Protein AF-A0A9E0F750-F1 (afdb_monomer_lite)

Sequence (322 aa):
QSPQSVTRFPTTQQQINSIDSFAKLNSISISNPNLLAMELKTSWVKLEGTMNKNDYITIDAIIPKYDKKSASEWILTGDTFATLALVGMHIVGSANGHPEMIWSTFEHRSNTPNSSYQYIDTTGKTVTVAPDSTGQWLFNQNAQNTNIAEANQSYASFSGNEITAATDSIQPSNTIRVLPWGSAYDVQPNQQDSSPAAANSEVIAINNSVLNKLVGNDVRKNYIFIGSTWTMNGAVPNGNVYNPTVSGSTAPGAAIGTSSLANSTMETDFQLTPTANINGQPATNTCFTCHGNTLDPKTPFGLSHIFSDLLNGVQQNKQPKK

Foldseek 3Di:
DPPDPQQFDDQDPVVLVVVQVVCVVVVHHDPCSQWPDKDKDFFKDFQDDPHDPLLFDKDKDKDWDWDPPDFFKTHTPGIDITIIGTAKMWIWTGGHNARFIKIWIKGQQQAAWEAKDWAQDPVRDIDIDHTQQDDHHPQAPGSVPNPQVQALDQQWDDDDPMIGGPPPGDDGTHFYHHLQQLAFPAFQQAPPGRGSRHLSHVQVVVQVVVLVPDDDSPSCVRMGTSWMKAWAVLWQAQLAGQGPVFPPNPDTNHIHRSRLDADCRPRRNCQFPDQPRDPPGGRRHDPSNVRNPPFVVRHSCSVDPVVNCVVVVDPPPDDPPD

Structure (mmCIF, N/CA/C/O backbone):
data_AF-A0A9E0F750-F1
#
_entry.id   AF-A0A9E0F750-F1
#
loop_
_atom_site.group_PDB
_atom_site.id
_atom_site.type_symbol
_atom_site.label_atom_id
_atom_site.label_alt_id
_atom_site.label_comp_id
_atom_site.label_asym_id
_atom_site.label_entity_id
_atom_site.label_seq_id
_atom_site.pdbx_PDB_ins_code
_atom_site.Cartn_x
_atom_site.Cartn_y
_atom_site.Cartn_z
_atom_site.occupancy
_atom_site.B_iso_or_equiv
_atom_site.auth_seq_id
_atom_site.auth_comp_id
_atom_site.auth_asym_id
_atom_site.auth_atom_id
_atom_site.pdbx_PDB_model_num
ATOM 1 N N . GLN A 1 1 ? 40.039 0.833 8.284 1.00 36.19 1 GLN A N 1
ATOM 2 C CA . GLN A 1 1 ? 39.582 1.977 7.470 1.00 36.19 1 GLN A CA 1
ATOM 3 C C . GLN A 1 1 ? 38.147 2.242 7.880 1.00 36.19 1 GLN A C 1
ATOM 5 O O . GLN A 1 1 ? 37.379 1.288 7.868 1.00 36.19 1 GLN A O 1
ATOM 10 N N . SER A 1 2 ? 37.807 3.459 8.318 1.00 32.41 2 SER A N 1
ATOM 11 C CA . SER A 1 2 ? 36.397 3.819 8.514 1.00 32.41 2 SER A CA 1
ATOM 12 C C . SER A 1 2 ? 35.647 3.560 7.209 1.00 32.41 2 SER A C 1
ATOM 14 O O . SER A 1 2 ? 36.217 3.849 6.149 1.00 32.41 2 SER A O 1
ATOM 16 N N . PRO A 1 3 ? 34.425 3.003 7.247 1.00 41.31 3 PRO A N 1
ATOM 17 C CA . PRO A 1 3 ? 33.613 2.937 6.046 1.00 41.31 3 PRO A CA 1
ATOM 18 C C . PRO A 1 3 ? 33.524 4.356 5.480 1.00 41.31 3 PRO A C 1
ATOM 20 O O . PRO A 1 3 ? 33.276 5.312 6.219 1.00 41.31 3 PRO A O 1
ATOM 23 N N . GLN A 1 4 ? 33.823 4.502 4.185 1.00 42.50 4 GLN A N 1
ATOM 24 C CA . GLN A 1 4 ? 33.520 5.728 3.449 1.00 42.50 4 GLN A CA 1
ATOM 25 C C . GLN A 1 4 ? 32.097 6.157 3.800 1.00 42.50 4 GLN A C 1
ATOM 27 O O . GLN A 1 4 ? 31.257 5.279 3.990 1.00 42.50 4 GLN A O 1
ATOM 32 N N . SER A 1 5 ? 31.837 7.465 3.889 1.00 49.34 5 SER A N 1
ATOM 33 C CA . SER A 1 5 ? 30.491 8.008 4.105 1.00 49.34 5 SER A CA 1
ATOM 34 C C . SER A 1 5 ? 29.507 7.262 3.204 1.00 49.34 5 SER A C 1
ATOM 36 O O . SER A 1 5 ? 29.529 7.438 1.983 1.00 49.34 5 SER A O 1
ATOM 38 N N . VAL A 1 6 ? 28.737 6.342 3.786 1.00 55.94 6 VAL A N 1
ATOM 39 C CA . VAL A 1 6 ? 27.868 5.454 3.021 1.00 55.94 6 VAL A CA 1
ATOM 40 C C . VAL A 1 6 ? 26.761 6.347 2.496 1.00 55.94 6 VAL A C 1
ATOM 42 O O . VAL A 1 6 ? 26.011 6.909 3.280 1.00 55.94 6 VAL A O 1
ATOM 45 N N . THR A 1 7 ? 26.707 6.554 1.183 1.00 63.75 7 THR A N 1
ATOM 46 C CA . THR A 1 7 ? 25.669 7.369 0.530 1.00 63.75 7 THR A CA 1
ATOM 47 C C . THR A 1 7 ? 24.651 6.515 -0.225 1.00 63.75 7 THR A C 1
ATOM 49 O O . THR A 1 7 ? 23.697 7.063 -0.762 1.00 63.75 7 THR A O 1
ATOM 52 N N . ARG A 1 8 ? 24.839 5.187 -0.277 1.00 71.50 8 ARG A N 1
ATOM 53 C CA . ARG A 1 8 ? 23.965 4.216 -0.959 1.00 71.50 8 ARG A CA 1
ATOM 54 C C . ARG A 1 8 ? 24.181 2.791 -0.448 1.00 71.50 8 ARG A C 1
ATOM 56 O O . ARG A 1 8 ? 25.255 2.491 0.078 1.00 71.50 8 ARG A O 1
ATOM 63 N N . PHE A 1 9 ? 23.203 1.912 -0.670 1.00 77.69 9 PHE A N 1
ATOM 64 C CA . PHE A 1 9 ? 23.376 0.473 -0.454 1.00 77.69 9 PHE A CA 1
ATOM 65 C C . PHE A 1 9 ? 24.401 -0.113 -1.442 1.00 77.69 9 PHE A C 1
ATOM 67 O O . PHE A 1 9 ? 24.591 0.429 -2.538 1.00 77.69 9 PHE A O 1
ATOM 74 N N . PRO A 1 10 ? 25.121 -1.186 -1.070 1.00 79.56 10 PRO A N 1
ATOM 75 C CA . PRO A 1 10 ? 26.076 -1.823 -1.964 1.00 79.56 10 PRO A CA 1
ATOM 76 C C . PRO A 1 10 ? 25.356 -2.489 -3.137 1.00 79.56 10 PRO A C 1
ATOM 78 O O . PRO A 1 10 ? 24.381 -3.214 -2.971 1.00 79.56 10 PRO A O 1
ATOM 81 N N . THR A 1 11 ? 25.892 -2.281 -4.331 1.00 83.31 11 THR A N 1
ATOM 82 C CA . THR A 1 11 ? 25.334 -2.804 -5.584 1.00 83.31 11 THR A CA 1
ATOM 83 C C . THR A 1 11 ? 26.236 -3.849 -6.234 1.00 83.31 11 THR A C 1
ATOM 85 O O . THR A 1 11 ? 25.905 -4.388 -7.285 1.00 83.31 11 THR A O 1
ATOM 88 N N . THR A 1 12 ? 27.389 -4.144 -5.626 1.00 84.38 12 THR A N 1
ATOM 89 C CA . THR A 1 12 ? 28.389 -5.083 -6.151 1.00 84.38 12 THR A CA 1
ATOM 90 C C . THR A 1 12 ? 28.807 -6.103 -5.097 1.00 84.38 12 THR A C 1
ATOM 92 O O . THR A 1 12 ? 28.875 -5.795 -3.904 1.00 84.38 12 THR A O 1
ATOM 95 N N . GLN A 1 13 ? 29.199 -7.302 -5.542 1.00 84.69 13 GLN A N 1
ATOM 96 C CA . GLN A 1 13 ? 29.698 -8.350 -4.646 1.00 84.69 13 GLN A CA 1
ATOM 97 C C . GLN A 1 13 ? 30.924 -7.895 -3.839 1.00 84.69 13 GLN A C 1
ATOM 99 O O . GLN A 1 13 ? 31.072 -8.264 -2.680 1.00 84.69 13 GLN A O 1
ATOM 104 N N . GLN A 1 14 ? 31.794 -7.059 -4.417 1.00 86.31 14 GLN A N 1
ATOM 105 C CA . GLN A 1 14 ? 32.959 -6.520 -3.713 1.00 86.31 14 GLN A CA 1
ATOM 106 C C . GLN A 1 14 ? 32.553 -5.645 -2.518 1.00 86.31 14 GLN A C 1
ATOM 108 O O . GLN A 1 14 ? 33.137 -5.762 -1.441 1.00 86.31 14 GLN A O 1
ATOM 113 N N . GLN A 1 15 ? 31.544 -4.790 -2.689 1.00 83.69 15 GLN A N 1
ATOM 114 C CA . GLN A 1 15 ? 31.033 -3.961 -1.598 1.00 83.69 15 GLN A CA 1
ATOM 115 C C . GLN A 1 15 ? 30.343 -4.819 -0.530 1.00 83.69 15 GLN A C 1
ATOM 117 O O . GLN A 1 15 ? 30.585 -4.612 0.657 1.00 83.69 15 GLN A O 1
ATOM 122 N N . ILE A 1 16 ? 29.573 -5.834 -0.930 1.00 82.75 16 ILE A N 1
ATOM 123 C CA . ILE A 1 16 ? 28.964 -6.799 -0.002 1.00 82.75 16 ILE A CA 1
ATOM 124 C C . ILE A 1 16 ? 30.041 -7.542 0.807 1.00 82.75 16 ILE A C 1
ATOM 126 O O . ILE A 1 16 ? 29.961 -7.606 2.032 1.00 82.75 16 ILE A O 1
ATOM 130 N N . ASN A 1 17 ? 31.102 -8.027 0.153 1.00 85.69 17 ASN A N 1
ATOM 131 C CA . ASN A 1 17 ? 32.224 -8.702 0.815 1.00 85.69 17 ASN A CA 1
ATOM 132 C C . ASN A 1 17 ? 32.924 -7.796 1.839 1.00 85.69 17 ASN A C 1
ATOM 134 O O . ASN A 1 17 ? 33.415 -8.284 2.855 1.00 85.69 17 ASN A O 1
ATOM 138 N N . SER A 1 18 ? 32.973 -6.482 1.589 1.00 84.50 18 SER A N 1
ATOM 139 C CA . SER A 1 18 ? 33.537 -5.515 2.538 1.00 84.50 18 SER A CA 1
ATOM 140 C C . SER A 1 18 ? 32.704 -5.416 3.821 1.00 84.50 18 SER A C 1
ATOM 142 O O . SER A 1 18 ? 33.268 -5.381 4.916 1.00 84.50 18 SER A O 1
ATOM 144 N N . ILE A 1 19 ? 31.373 -5.469 3.697 1.00 81.88 19 ILE A N 1
ATOM 145 C CA . ILE A 1 19 ? 30.439 -5.457 4.829 1.00 81.88 19 ILE A CA 1
ATOM 146 C C . ILE A 1 19 ? 30.530 -6.775 5.596 1.00 81.88 19 ILE A C 1
ATOM 148 O O . ILE A 1 19 ? 30.656 -6.758 6.816 1.00 81.88 1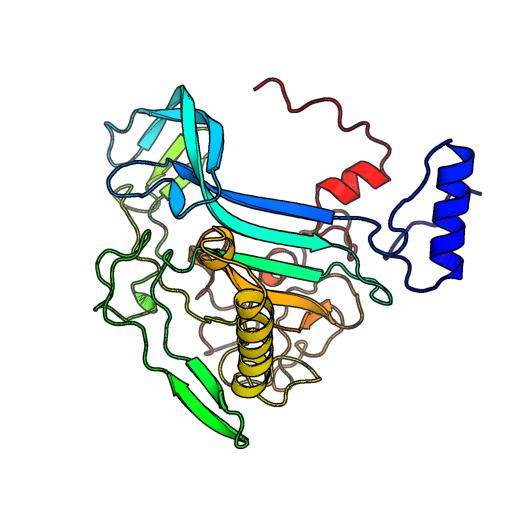9 ILE A O 1
ATOM 152 N N . ASP A 1 20 ? 30.537 -7.911 4.897 1.00 83.88 20 ASP A N 1
ATOM 153 C CA . ASP A 1 20 ? 30.696 -9.230 5.519 1.00 83.88 20 ASP A CA 1
ATOM 154 C C . ASP A 1 20 ? 32.039 -9.353 6.260 1.00 83.88 20 ASP A C 1
ATOM 156 O O . ASP A 1 20 ? 32.095 -9.834 7.391 1.00 83.88 20 ASP A O 1
ATOM 160 N N . SER A 1 21 ? 33.121 -8.830 5.675 1.00 85.50 21 SER A N 1
ATOM 161 C CA . SER A 1 21 ? 34.434 -8.779 6.333 1.00 85.50 21 SER A CA 1
ATOM 162 C C . SER A 1 21 ? 34.394 -7.930 7.606 1.00 85.50 21 SER A C 1
ATOM 164 O O . SER A 1 21 ? 34.924 -8.343 8.637 1.00 85.50 21 SER A O 1
ATOM 166 N N . PHE A 1 22 ? 33.737 -6.767 7.565 1.00 83.94 22 PHE A N 1
ATOM 167 C CA . PHE A 1 22 ? 33.547 -5.924 8.745 1.00 83.94 22 PHE A CA 1
ATOM 168 C C . PHE A 1 22 ? 32.685 -6.610 9.818 1.00 83.94 22 PHE A C 1
ATOM 170 O O . PHE A 1 22 ? 33.039 -6.578 10.995 1.00 83.94 22 PHE A O 1
ATOM 177 N N . ALA A 1 23 ? 31.593 -7.274 9.437 1.00 84.31 23 ALA A N 1
ATOM 178 C CA . ALA A 1 23 ? 30.742 -8.017 10.364 1.00 84.31 23 ALA A CA 1
ATOM 179 C C . ALA A 1 23 ? 31.513 -9.157 11.048 1.00 84.31 23 ALA A C 1
ATOM 181 O O . ALA A 1 23 ? 31.471 -9.276 12.273 1.00 84.31 23 ALA A O 1
ATOM 182 N N . LYS A 1 24 ? 32.310 -9.919 10.288 1.00 86.81 24 LYS A N 1
ATOM 183 C CA . LYS A 1 24 ? 33.177 -10.984 10.817 1.00 86.81 24 LYS A CA 1
ATOM 184 C C . LYS A 1 24 ? 34.206 -10.467 11.818 1.00 86.81 24 LYS A C 1
ATOM 186 O O . LYS A 1 24 ? 34.410 -11.108 12.846 1.00 86.81 24 LYS A O 1
ATOM 191 N N . LEU A 1 25 ? 34.804 -9.296 11.571 1.00 89.56 25 LEU A N 1
ATOM 192 C CA . LEU A 1 25 ? 35.691 -8.638 12.544 1.00 89.56 25 LEU A CA 1
ATOM 193 C C . LEU A 1 25 ? 34.978 -8.318 13.868 1.00 89.56 25 LEU A C 1
ATOM 195 O O . LEU A 1 25 ? 35.623 -8.266 14.910 1.00 89.56 25 LEU A O 1
ATOM 199 N N . ASN A 1 26 ? 33.655 -8.154 13.837 1.00 87.19 26 ASN A N 1
ATOM 200 C CA . ASN A 1 26 ? 32.809 -7.910 15.004 1.00 87.19 26 ASN A CA 1
ATOM 201 C C . ASN A 1 26 ? 32.081 -9.175 15.493 1.00 87.19 26 ASN A C 1
ATOM 203 O O . ASN A 1 26 ? 31.125 -9.077 16.256 1.00 87.19 26 ASN A O 1
ATOM 207 N N . SER A 1 27 ? 32.525 -10.370 15.082 1.00 90.62 27 SER A N 1
ATOM 208 C CA . SER A 1 27 ? 31.907 -11.658 15.447 1.00 90.62 27 SER A CA 1
ATOM 209 C C . SER A 1 27 ? 30.428 -11.792 15.046 1.00 90.62 27 SER A C 1
ATOM 211 O O . SER A 1 27 ? 29.681 -12.555 15.654 1.00 90.62 27 SER A O 1
ATOM 213 N N . ILE A 1 28 ? 30.002 -11.072 14.005 1.00 85.06 28 ILE A N 1
ATOM 214 C CA . ILE A 1 28 ? 28.659 -11.152 13.423 1.00 85.06 28 ILE A CA 1
ATOM 215 C C . ILE A 1 28 ? 28.741 -11.927 12.107 1.00 85.06 28 ILE A C 1
ATOM 217 O O . ILE A 1 28 ? 29.577 -11.640 11.251 1.00 85.06 28 ILE A O 1
ATOM 221 N N . SER A 1 29 ? 27.848 -12.901 11.927 1.00 84.56 29 SER A N 1
ATOM 222 C CA . SER A 1 29 ? 27.676 -13.618 10.661 1.00 84.56 29 SER A CA 1
ATOM 223 C C . SER A 1 29 ? 26.426 -13.111 9.947 1.00 84.56 29 SER A C 1
ATOM 225 O O . SER A 1 29 ? 25.335 -13.124 10.518 1.00 84.56 29 SER A O 1
ATOM 227 N N . ILE A 1 30 ? 26.579 -12.658 8.701 1.00 80.06 30 ILE A N 1
ATOM 228 C CA . ILE A 1 30 ? 25.461 -12.193 7.879 1.00 80.06 30 ILE A CA 1
ATOM 229 C C . ILE A 1 30 ? 24.876 -13.391 7.128 1.00 80.06 30 ILE A C 1
ATOM 231 O O . ILE A 1 30 ? 25.524 -13.966 6.258 1.00 80.06 30 ILE A O 1
ATOM 235 N N . SER A 1 31 ? 23.637 -13.762 7.452 1.00 81.31 31 SER A N 1
ATOM 236 C CA . SER A 1 31 ? 22.954 -14.908 6.835 1.00 81.31 31 SER A CA 1
ATOM 237 C C . SER A 1 31 ? 22.441 -14.623 5.421 1.00 81.31 31 SER A C 1
ATOM 239 O O . SER A 1 31 ? 22.374 -15.534 4.603 1.00 81.31 31 SER A O 1
ATOM 241 N N . ASN A 1 32 ? 22.099 -13.366 5.122 1.00 78.50 32 ASN A N 1
ATOM 242 C CA . ASN A 1 32 ? 21.559 -12.939 3.831 1.00 78.50 32 ASN A CA 1
ATOM 243 C C . ASN A 1 32 ? 22.247 -11.648 3.369 1.00 78.50 32 ASN A C 1
ATOM 245 O O . ASN A 1 32 ? 21.685 -10.564 3.499 1.00 78.50 32 ASN A O 1
ATOM 249 N N . PRO A 1 33 ? 23.469 -11.732 2.823 1.00 74.19 33 PRO A N 1
ATOM 250 C CA . PRO A 1 33 ? 24.282 -10.553 2.518 1.00 74.19 33 PRO A CA 1
ATOM 251 C C . PRO A 1 33 ? 23.730 -9.674 1.380 1.00 74.19 33 PRO A C 1
ATOM 253 O O . PRO A 1 33 ? 24.201 -8.559 1.191 1.00 74.19 33 PRO A O 1
ATOM 256 N N . ASN A 1 34 ? 22.708 -10.146 0.660 1.00 72.69 34 ASN A N 1
ATOM 257 C CA . ASN A 1 34 ? 21.984 -9.376 -0.358 1.00 72.69 34 ASN A CA 1
ATOM 258 C C . ASN A 1 34 ? 20.768 -8.612 0.206 1.00 72.69 34 ASN A C 1
ATOM 260 O O . ASN A 1 34 ? 20.196 -7.779 -0.491 1.00 72.69 34 ASN A O 1
ATOM 264 N N . LEU A 1 35 ? 20.359 -8.911 1.443 1.00 70.94 35 LEU A N 1
ATOM 265 C CA . LEU A 1 35 ? 19.226 -8.309 2.146 1.00 70.94 35 LEU A CA 1
ATOM 266 C C . LEU A 1 35 ? 19.775 -7.648 3.412 1.00 70.94 35 LEU A C 1
ATOM 268 O O . LEU A 1 35 ? 19.709 -8.196 4.509 1.00 70.94 35 LEU A O 1
ATOM 272 N N . LEU A 1 36 ? 20.434 -6.508 3.219 1.00 71.94 36 LEU A N 1
ATOM 273 C CA . LEU A 1 36 ? 21.278 -5.888 4.241 1.00 71.94 36 LEU A CA 1
ATOM 274 C C . LEU A 1 36 ? 20.474 -5.159 5.305 1.00 71.94 36 LEU A C 1
ATOM 276 O O . LEU A 1 36 ? 20.832 -5.189 6.479 1.00 71.94 36 LEU A O 1
ATOM 280 N N . ALA A 1 37 ? 19.397 -4.502 4.884 1.00 75.75 37 ALA A N 1
ATOM 281 C CA . ALA A 1 37 ? 18.496 -3.794 5.769 1.00 75.75 37 ALA A CA 1
ATOM 282 C C . ALA A 1 37 ? 17.053 -4.006 5.328 1.00 75.75 37 ALA A C 1
ATOM 284 O O . ALA A 1 37 ? 16.743 -4.003 4.132 1.00 75.75 37 ALA A O 1
ATOM 285 N N . MET A 1 38 ? 16.188 -4.157 6.324 1.00 82.00 38 MET A N 1
ATOM 286 C CA . MET A 1 38 ? 14.746 -4.157 6.166 1.00 82.00 38 MET A CA 1
ATOM 287 C C . MET A 1 38 ? 14.117 -3.283 7.241 1.00 82.00 38 MET A C 1
ATOM 289 O O . MET A 1 38 ? 14.517 -3.328 8.403 1.00 82.00 38 MET A O 1
ATOM 293 N N . GLU A 1 39 ? 13.084 -2.558 6.851 1.00 85.31 39 GLU A N 1
ATOM 294 C CA . GLU A 1 39 ? 12.163 -1.863 7.729 1.00 85.31 39 GLU A CA 1
ATOM 295 C C . GLU A 1 39 ? 10.745 -2.363 7.456 1.00 85.31 39 GLU A C 1
ATOM 297 O O . GLU A 1 39 ? 10.348 -2.603 6.313 1.00 85.31 39 GLU A O 1
ATOM 302 N N . LEU A 1 40 ? 9.988 -2.548 8.534 1.00 90.50 40 LEU A N 1
ATOM 303 C CA . LEU A 1 40 ? 8.599 -2.972 8.489 1.00 90.50 40 LEU A CA 1
ATOM 304 C C . LEU A 1 40 ? 7.747 -1.886 9.133 1.00 90.50 40 LEU A C 1
ATOM 306 O O . LEU A 1 40 ? 7.917 -1.585 10.314 1.00 90.50 40 LEU A O 1
ATOM 310 N N . LYS A 1 41 ? 6.782 -1.356 8.385 1.00 91.06 41 LYS A N 1
ATOM 311 C CA . LYS A 1 41 ? 5.734 -0.487 8.927 1.00 91.06 41 LYS A CA 1
ATOM 312 C C . LYS A 1 41 ? 4.414 -1.227 8.823 1.00 91.06 41 LYS A C 1
ATOM 314 O O . LYS A 1 41 ? 4.095 -1.783 7.780 1.00 91.06 41 LYS A O 1
ATOM 319 N N . THR A 1 42 ? 3.655 -1.288 9.907 1.00 94.75 42 THR A N 1
ATOM 320 C CA . THR A 1 42 ? 2.417 -2.075 9.957 1.00 94.75 42 THR A CA 1
ATOM 321 C C . THR A 1 42 ? 1.284 -1.237 10.518 1.00 94.75 42 THR A C 1
ATOM 323 O O . THR A 1 42 ? 1.475 -0.464 11.453 1.00 94.75 42 THR A O 1
ATOM 326 N N . SER A 1 43 ? 0.103 -1.386 9.928 1.00 96.25 43 SER A N 1
ATOM 327 C CA . SER A 1 43 ? -1.134 -0.750 10.369 1.00 96.25 43 SER A CA 1
ATOM 328 C C . SER A 1 43 ? -2.082 -1.820 10.880 1.00 96.25 43 SER A C 1
ATOM 330 O O . SER A 1 43 ? -2.271 -2.856 10.229 1.00 96.25 43 SER A O 1
ATOM 332 N N . TRP A 1 44 ? -2.692 -1.544 12.025 1.00 97.44 44 TRP A N 1
ATOM 333 C CA . TRP A 1 44 ? -3.504 -2.492 12.767 1.00 97.44 44 TRP A CA 1
ATOM 334 C C . TRP A 1 44 ? -4.822 -1.854 13.178 1.00 97.44 44 TRP A C 1
ATOM 336 O O . TRP A 1 44 ? -4.867 -0.667 13.493 1.00 97.44 44 TRP A O 1
ATOM 346 N N . VAL A 1 45 ? -5.870 -2.666 13.250 1.00 96.25 45 VAL A N 1
ATOM 347 C CA . VAL A 1 45 ? -7.120 -2.298 13.922 1.00 96.25 45 VAL A CA 1
ATOM 348 C C . VAL A 1 45 ? -7.327 -3.196 15.126 1.00 96.25 45 VAL A C 1
ATOM 350 O O . VAL A 1 45 ? -6.820 -4.319 15.170 1.00 96.25 45 VAL A O 1
ATOM 353 N N . LYS A 1 46 ? -8.091 -2.726 16.110 1.00 96.88 46 LYS A N 1
ATOM 354 C CA . LYS A 1 46 ? -8.563 -3.603 17.178 1.00 96.88 46 LYS A CA 1
ATOM 355 C C . LYS A 1 46 ? -9.470 -4.673 16.571 1.00 96.88 46 LYS A C 1
ATOM 357 O O . LYS A 1 46 ? -10.384 -4.351 15.821 1.00 96.88 46 LYS A O 1
ATOM 362 N N . LEU A 1 47 ? -9.202 -5.938 16.882 1.00 96.69 47 LEU A N 1
ATOM 363 C CA . LEU A 1 47 ? -10.045 -7.046 16.453 1.00 96.69 47 LEU A CA 1
ATOM 364 C C . LEU A 1 47 ? -11.326 -7.040 17.299 1.00 96.69 47 LEU A C 1
ATOM 366 O O . LEU A 1 47 ? -11.313 -7.456 18.458 1.00 96.69 47 LEU A O 1
ATOM 370 N N . GLU A 1 48 ? -12.423 -6.539 16.738 1.00 93.06 48 GLU A N 1
ATOM 371 C CA . GLU A 1 48 ? -13.712 -6.430 17.426 1.00 93.06 48 GLU A CA 1
ATOM 372 C C . GLU A 1 48 ? -14.908 -6.476 16.461 1.00 93.06 48 GLU A C 1
ATOM 374 O O . GLU A 1 48 ? -14.754 -6.558 15.242 1.00 93.06 48 GLU A O 1
ATOM 379 N N . GLY A 1 49 ? -16.123 -6.462 17.017 1.00 87.12 49 GLY A N 1
ATOM 380 C CA . GLY A 1 49 ? -17.359 -6.481 16.236 1.00 87.12 49 GLY A CA 1
ATOM 381 C C . GLY A 1 49 ? -17.535 -7.780 15.448 1.00 87.12 49 GLY A C 1
ATOM 382 O O . GLY A 1 49 ? -17.505 -8.869 16.016 1.00 87.12 49 GLY A O 1
ATOM 383 N N . THR A 1 50 ? -17.749 -7.657 14.138 1.00 85.31 50 THR A N 1
ATOM 384 C CA . THR A 1 50 ? -18.002 -8.780 13.220 1.00 85.31 50 THR A CA 1
ATOM 385 C C . THR A 1 50 ? -16.731 -9.354 12.589 1.00 85.31 50 THR A C 1
ATOM 387 O O . THR A 1 50 ? -16.823 -10.219 11.719 1.00 85.31 50 THR A O 1
ATOM 390 N N . MET A 1 51 ? -15.544 -8.884 12.988 1.00 94.25 51 MET A N 1
ATOM 391 C CA . MET A 1 51 ? -14.281 -9.392 12.455 1.00 94.25 51 MET A CA 1
ATOM 392 C C . MET A 1 51 ? -14.035 -10.836 12.906 1.00 94.25 51 MET A C 1
ATOM 394 O O . MET A 1 51 ? -14.026 -11.143 14.098 1.00 94.25 51 MET A O 1
ATOM 398 N N . ASN A 1 52 ? -13.773 -11.728 11.953 1.00 94.69 52 ASN A N 1
ATOM 399 C CA . ASN A 1 52 ? -13.398 -13.107 12.240 1.00 94.69 52 ASN A CA 1
ATOM 400 C C . ASN A 1 52 ? -11.878 -13.219 12.401 1.00 94.69 52 ASN A C 1
ATOM 402 O O . ASN A 1 52 ? -11.130 -12.994 11.454 1.00 94.69 52 ASN A O 1
ATOM 406 N N . LYS A 1 53 ? -11.414 -13.625 13.589 1.00 95.25 53 LYS A N 1
ATOM 407 C CA . LYS A 1 53 ? -9.984 -13.776 13.909 1.00 95.25 53 LYS A CA 1
ATOM 408 C C . LYS A 1 53 ? -9.210 -14.610 12.881 1.00 95.25 53 LYS A C 1
ATOM 410 O O . LYS A 1 53 ? -8.056 -14.302 12.612 1.00 95.25 53 LYS A O 1
ATOM 415 N N . ASN A 1 54 ? -9.829 -15.649 12.321 1.00 96.00 54 ASN A N 1
ATOM 416 C CA . ASN A 1 54 ? -9.160 -16.565 11.393 1.00 96.00 54 ASN A CA 1
ATOM 417 C C . ASN A 1 54 ? -8.862 -15.935 10.026 1.00 96.00 54 ASN A C 1
ATOM 419 O O . ASN A 1 54 ? -8.081 -16.500 9.264 1.00 96.00 54 ASN A O 1
ATOM 423 N N . ASP A 1 55 ? -9.454 -14.776 9.730 1.00 96.81 55 ASP A N 1
ATOM 424 C CA . ASP A 1 55 ? -9.210 -14.059 8.482 1.00 96.81 55 ASP A CA 1
ATOM 425 C C . ASP A 1 55 ? -7.981 -13.139 8.568 1.00 96.81 55 ASP A C 1
ATOM 427 O O . ASP A 1 55 ? -7.462 -12.719 7.534 1.00 96.81 55 ASP A O 1
ATOM 431 N N . TYR A 1 56 ? -7.460 -12.883 9.774 1.00 98.12 56 TYR A N 1
ATOM 432 C CA . TYR A 1 56 ? -6.401 -11.905 10.009 1.00 98.12 56 TYR A CA 1
ATOM 433 C C . TYR A 1 56 ? -5.160 -12.513 10.659 1.00 98.12 56 TYR A C 1
ATOM 435 O O . TYR A 1 56 ? -5.227 -13.386 11.523 1.00 98.12 56 TYR A O 1
ATOM 443 N N . ILE A 1 57 ? -3.998 -11.965 10.309 1.00 98.25 57 ILE A N 1
ATOM 444 C CA . ILE A 1 57 ? -2.808 -12.083 11.151 1.00 98.25 57 ILE A CA 1
ATOM 445 C C . ILE A 1 57 ? -3.048 -11.217 12.388 1.00 98.25 57 ILE A C 1
ATOM 447 O O . ILE A 1 57 ? -3.342 -10.026 12.261 1.00 98.25 57 ILE A O 1
ATOM 451 N N . THR A 1 58 ? -2.921 -11.808 13.577 1.00 98.12 58 THR A N 1
ATOM 452 C CA . THR A 1 58 ? -3.207 -11.113 14.836 1.00 98.12 58 THR A CA 1
ATOM 453 C C . THR A 1 58 ? -2.021 -11.053 15.775 1.00 98.12 58 THR A C 1
ATOM 455 O O . THR A 1 58 ? -1.252 -12.010 15.866 1.00 98.12 58 THR A O 1
ATOM 458 N N . ILE A 1 59 ? -1.952 -9.973 16.544 1.00 97.88 59 ILE A N 1
ATOM 459 C CA . ILE A 1 59 ? -1.044 -9.821 17.681 1.00 97.88 59 ILE A CA 1
ATOM 460 C C . ILE A 1 59 ? -1.829 -9.369 18.903 1.00 97.88 59 ILE A C 1
ATOM 462 O O . ILE A 1 59 ? -2.877 -8.744 18.772 1.00 97.88 59 ILE A O 1
ATOM 466 N N . ASP A 1 60 ? -1.294 -9.632 20.084 1.00 97.81 60 ASP A N 1
ATOM 467 C CA . ASP A 1 60 ? -1.764 -8.999 21.305 1.00 97.81 60 ASP A CA 1
ATOM 468 C C . ASP A 1 60 ? -0.849 -7.822 21.647 1.00 97.81 60 ASP A C 1
ATOM 470 O O . ASP A 1 60 ? 0.377 -7.952 21.636 1.00 97.81 60 ASP A O 1
ATOM 474 N N . ALA A 1 61 ? -1.438 -6.663 21.932 1.00 96.56 61 ALA A N 1
ATOM 475 C CA . ALA A 1 61 ? -0.699 -5.438 22.196 1.00 96.56 61 ALA A CA 1
ATOM 476 C C . ALA A 1 61 ? -1.370 -4.600 23.285 1.00 96.56 61 ALA A C 1
ATOM 478 O O . ALA A 1 61 ? -2.565 -4.715 23.560 1.00 96.56 61 ALA A O 1
ATOM 479 N N . ILE A 1 62 ? -0.582 -3.716 23.893 1.00 96.81 62 ILE A N 1
ATOM 480 C CA . ILE A 1 62 ? -1.115 -2.649 24.733 1.00 96.81 62 ILE A CA 1
ATOM 481 C C . ILE A 1 62 ? -1.241 -1.401 23.861 1.00 96.81 62 ILE A C 1
ATOM 483 O O . ILE A 1 62 ? -0.245 -0.963 23.287 1.00 96.81 62 ILE A O 1
ATOM 487 N N . ILE A 1 63 ? -2.448 -0.853 23.773 1.00 94.56 63 ILE A N 1
ATOM 488 C CA . ILE A 1 63 ? -2.786 0.315 22.959 1.00 94.56 63 ILE A CA 1
ATOM 489 C C . ILE A 1 63 ? -3.276 1.479 23.832 1.00 94.56 63 ILE A C 1
ATOM 491 O O . ILE A 1 63 ? -3.815 1.233 24.917 1.00 94.56 63 ILE A O 1
ATOM 495 N N . PRO A 1 64 ? -3.160 2.731 23.357 1.00 93.94 64 PRO A N 1
ATOM 496 C CA . PRO A 1 64 ? -3.742 3.881 24.035 1.00 93.94 64 PRO A CA 1
ATOM 497 C C . PRO A 1 64 ? -5.266 3.762 24.162 1.00 93.94 64 PRO A C 1
ATOM 499 O O . PRO A 1 64 ? -5.963 3.317 23.245 1.00 93.94 64 PRO A O 1
ATOM 502 N N . LYS A 1 65 ? -5.800 4.197 25.300 1.00 95.62 65 LYS A N 1
ATOM 503 C CA . LYS A 1 65 ? -7.231 4.272 25.588 1.00 95.62 65 LYS A CA 1
ATOM 504 C C . LYS A 1 65 ? -7.664 5.730 25.676 1.00 95.62 65 LYS A C 1
ATOM 506 O O . LYS A 1 65 ? -7.191 6.474 26.532 1.00 95.62 65 LYS A O 1
ATOM 511 N N . TYR A 1 66 ? -8.646 6.100 24.867 1.00 94.81 66 TYR A N 1
ATOM 512 C CA . TYR A 1 66 ? -9.186 7.456 24.815 1.00 94.81 66 TYR A CA 1
ATOM 513 C C . TYR A 1 66 ? -10.570 7.565 25.476 1.00 94.81 66 TYR A C 1
ATO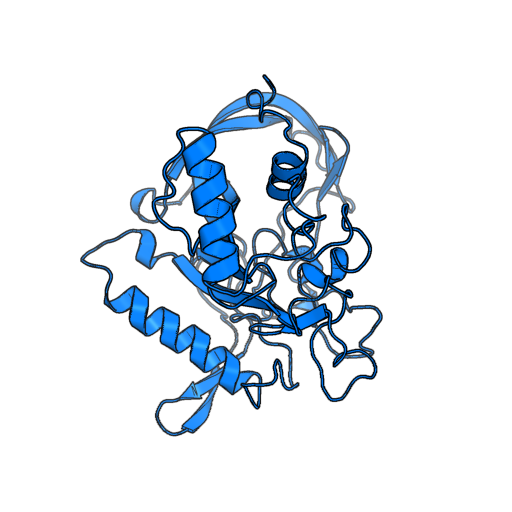M 515 O O . TYR A 1 66 ? -11.399 6.668 25.303 1.00 94.81 66 TYR A O 1
ATOM 523 N N . ASP A 1 67 ? -10.835 8.662 26.196 1.00 95.31 67 ASP A N 1
ATOM 524 C CA . ASP A 1 67 ? -12.200 9.103 26.516 1.00 95.31 67 ASP A CA 1
ATOM 525 C C . ASP A 1 67 ? -12.797 9.757 25.266 1.00 95.31 67 ASP A C 1
ATOM 527 O O . ASP A 1 67 ? -12.254 10.732 24.754 1.00 95.31 67 ASP A O 1
ATOM 531 N N . LYS A 1 68 ? -13.902 9.195 24.773 1.00 95.19 68 LYS A N 1
ATOM 532 C CA . LYS A 1 68 ? -14.570 9.601 23.529 1.00 95.19 68 LYS A CA 1
ATOM 533 C C . LYS A 1 68 ? -15.898 10.327 23.771 1.00 95.19 68 LYS A C 1
ATOM 535 O O . LYS A 1 68 ? -16.752 10.338 22.890 1.00 95.19 68 LYS A O 1
ATOM 540 N N . LYS A 1 69 ? -16.127 10.869 24.976 1.00 95.19 69 LYS A N 1
ATOM 541 C CA . LYS A 1 69 ? -17.370 11.596 25.308 1.00 95.19 69 LYS A CA 1
ATOM 542 C C . LYS A 1 69 ? -17.563 12.868 24.485 1.00 95.19 69 LYS A C 1
ATOM 544 O O . LYS A 1 69 ? -18.703 13.219 24.200 1.00 95.19 69 LYS A O 1
ATOM 549 N N . SER A 1 70 ? -16.479 13.568 24.151 1.00 94.88 70 SER A N 1
ATOM 550 C CA . SER A 1 70 ? -16.543 14.746 23.288 1.00 94.88 70 SER A CA 1
ATOM 551 C C . SER A 1 70 ? -16.484 14.325 21.820 1.00 94.88 70 SER A C 1
ATOM 553 O O . SER A 1 70 ? -15.701 13.458 21.429 1.00 94.88 70 SER A O 1
ATOM 555 N N . ALA A 1 71 ? -17.331 14.951 21.002 1.00 95.00 71 ALA A N 1
ATOM 556 C CA . ALA A 1 71 ? -17.336 14.746 19.559 1.00 95.00 71 ALA A CA 1
ATOM 557 C C . ALA A 1 71 ? -16.137 15.420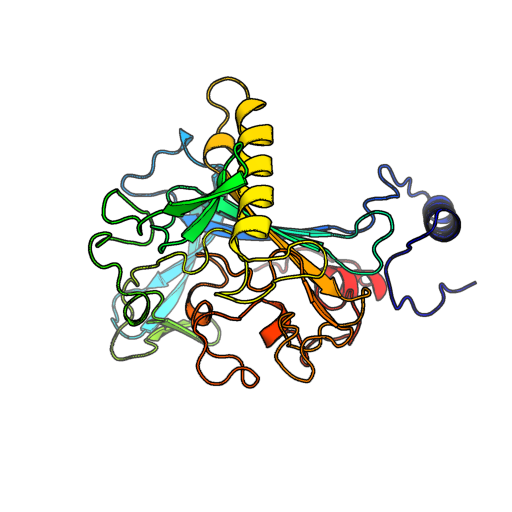 18.875 1.00 95.00 71 ALA A C 1
ATOM 559 O O . ALA A 1 71 ? -15.761 15.007 17.785 1.00 95.00 71 ALA A O 1
ATOM 560 N N . SER A 1 72 ? -15.532 16.435 19.496 1.00 94.62 72 SER A N 1
ATOM 561 C CA . SER A 1 72 ? -14.444 17.223 18.906 1.00 94.62 72 SER A CA 1
ATOM 562 C C . SER A 1 72 ? -13.064 16.887 19.467 1.00 94.62 72 SER A C 1
ATOM 564 O O . SER A 1 72 ? -12.063 17.342 18.922 1.00 94.62 72 SER A O 1
ATOM 566 N N . GLU A 1 73 ? -12.996 16.123 20.558 1.00 94.88 73 GLU A N 1
ATOM 567 C CA . GLU A 1 73 ? -11.754 15.886 21.289 1.00 94.88 73 GLU A CA 1
ATOM 568 C C . GLU A 1 73 ? -11.791 14.542 22.016 1.00 94.88 73 GLU A C 1
ATOM 570 O O . GLU A 1 73 ? -12.689 14.262 22.811 1.00 94.88 73 GLU A O 1
ATOM 575 N N . TRP A 1 74 ? -10.804 13.696 21.751 1.00 96.12 74 TRP A N 1
ATOM 576 C CA . TRP A 1 74 ? -10.600 12.435 22.444 1.00 96.12 74 TRP A CA 1
ATOM 577 C C . TRP A 1 74 ? -9.318 12.514 23.266 1.00 96.12 74 TRP A C 1
ATOM 579 O O . TRP A 1 74 ? -8.215 12.639 22.725 1.00 96.12 74 TRP A O 1
ATOM 589 N N . ILE A 1 75 ? -9.474 12.390 24.583 1.00 95.25 75 ILE A N 1
ATOM 590 C CA . ILE A 1 75 ? -8.399 12.602 25.559 1.00 95.25 75 ILE A CA 1
ATOM 591 C C . ILE A 1 75 ? -7.804 11.257 25.969 1.00 95.25 75 ILE A C 1
ATOM 593 O O . ILE A 1 75 ? -8.537 10.311 26.269 1.00 95.25 75 ILE A O 1
ATOM 597 N N . LEU A 1 76 ? -6.476 11.160 26.006 1.00 95.12 76 LEU A N 1
ATOM 598 C CA . LEU A 1 76 ? -5.783 9.963 26.476 1.00 95.12 76 LEU A CA 1
ATOM 599 C C . LEU A 1 76 ? -6.066 9.725 27.970 1.00 95.12 76 LEU A C 1
ATOM 601 O O . LEU A 1 76 ? -5.808 10.576 28.814 1.00 95.12 76 LEU A O 1
ATOM 605 N N . THR A 1 77 ? -6.560 8.535 28.310 1.00 96.25 77 THR A N 1
ATOM 606 C CA . THR A 1 77 ? -6.905 8.138 29.693 1.00 96.25 77 THR A CA 1
ATOM 607 C C . THR A 1 77 ? -6.029 7.022 30.253 1.00 96.25 77 THR A C 1
ATOM 609 O O . THR A 1 77 ? -6.208 6.611 31.399 1.00 96.25 77 THR A O 1
ATOM 612 N N . GLY A 1 78 ? -5.093 6.516 29.452 1.00 95.56 78 GLY A N 1
ATOM 613 C CA . GLY A 1 78 ? -4.166 5.453 29.819 1.00 95.56 78 GLY A CA 1
ATOM 614 C C . GLY A 1 78 ? -4.059 4.404 28.723 1.00 95.56 78 GLY A C 1
ATOM 615 O O . GLY A 1 78 ? -4.295 4.688 27.553 1.00 95.56 78 GLY A O 1
ATOM 616 N N . ASP A 1 79 ? -3.752 3.180 29.133 1.00 96.56 79 ASP A N 1
ATOM 617 C CA . ASP A 1 79 ? -3.490 2.047 28.253 1.00 96.56 79 ASP A CA 1
ATOM 618 C C . ASP A 1 79 ? -4.569 0.965 28.401 1.00 96.56 79 ASP A C 1
ATOM 620 O O . ASP A 1 79 ? -5.194 0.803 29.453 1.00 96.56 79 ASP A O 1
ATOM 624 N N . THR A 1 80 ? -4.765 0.163 27.359 1.00 96.38 80 THR A N 1
ATOM 625 C CA . THR A 1 80 ? -5.588 -1.046 27.419 1.00 96.38 80 THR A CA 1
ATOM 626 C C . THR A 1 80 ? -4.977 -2.172 26.597 1.00 96.38 80 THR A C 1
ATOM 628 O O . THR A 1 80 ? -4.282 -1.934 25.615 1.00 96.38 80 THR A O 1
ATOM 631 N N . PHE A 1 81 ? -5.214 -3.413 27.008 1.00 97.69 81 PHE A N 1
ATOM 632 C CA . PHE A 1 81 ? -4.777 -4.585 26.260 1.00 97.69 81 PHE A CA 1
ATOM 633 C C . PHE A 1 81 ? -5.823 -4.949 25.205 1.00 97.69 81 PHE A C 1
ATOM 635 O O . PHE A 1 81 ? -7.020 -4.977 25.500 1.00 97.69 81 PHE A O 1
ATOM 642 N N . ALA A 1 82 ? -5.380 -5.238 23.985 1.00 97.62 82 ALA A N 1
ATOM 643 C CA . ALA A 1 82 ? -6.250 -5.618 22.884 1.00 97.62 82 ALA A CA 1
ATOM 644 C C . ALA A 1 82 ? -5.561 -6.608 21.941 1.00 97.62 82 ALA A C 1
ATOM 646 O O . ALA A 1 82 ? -4.363 -6.502 21.674 1.00 97.62 82 ALA A O 1
ATOM 647 N N . THR A 1 83 ? -6.349 -7.520 21.375 1.00 98.25 83 THR A N 1
ATOM 648 C CA . THR A 1 83 ? -5.947 -8.256 20.177 1.00 98.25 83 THR A CA 1
ATOM 649 C C . THR A 1 83 ? -6.143 -7.347 18.969 1.00 98.25 83 THR A C 1
ATOM 651 O O . THR A 1 83 ? -7.212 -6.762 18.783 1.00 98.25 83 THR A O 1
ATOM 654 N N . LEU A 1 84 ? -5.107 -7.221 18.152 1.00 98.38 84 LEU A N 1
ATOM 655 C CA . LEU A 1 84 ? -5.086 -6.412 16.946 1.00 98.38 84 LEU A CA 1
ATOM 656 C C . LEU A 1 84 ? -5.044 -7.298 15.703 1.00 98.38 84 LEU A C 1
ATOM 658 O O . LEU A 1 84 ? -4.426 -8.361 15.716 1.00 98.38 84 LEU A O 1
ATOM 662 N N . ALA A 1 85 ? -5.666 -6.831 14.628 1.00 98.38 85 ALA A N 1
ATOM 663 C CA . ALA A 1 85 ? -5.684 -7.456 13.314 1.00 98.38 85 ALA A CA 1
ATOM 664 C C . ALA A 1 85 ? -4.869 -6.625 12.317 1.00 98.38 85 ALA A C 1
ATOM 666 O O . ALA A 1 85 ? -5.061 -5.409 12.216 1.00 98.38 85 ALA A O 1
ATOM 667 N N . LEU A 1 86 ? -3.953 -7.272 11.589 1.00 98.31 86 LEU A N 1
ATOM 668 C CA . LEU A 1 86 ? -3.141 -6.613 10.568 1.00 98.31 86 LEU A CA 1
ATOM 669 C C . LEU A 1 86 ? -4.038 -6.227 9.396 1.00 98.31 86 LEU A C 1
ATOM 671 O O . LEU A 1 86 ? -4.688 -7.096 8.816 1.00 98.31 86 LEU A O 1
ATOM 675 N N . VAL A 1 87 ? -4.025 -4.953 9.014 1.00 97.81 87 VAL A N 1
ATOM 676 C CA . VAL A 1 87 ? -4.798 -4.447 7.865 1.00 97.81 87 VAL A CA 1
ATOM 677 C C . VAL A 1 87 ? -3.907 -3.947 6.738 1.00 97.81 87 VAL A C 1
ATOM 679 O O . VAL A 1 87 ? -4.327 -3.932 5.588 1.00 97.81 87 VAL A O 1
ATOM 682 N N . GLY A 1 88 ? -2.652 -3.612 7.019 1.00 97.44 88 GLY A N 1
ATOM 683 C CA . GLY A 1 88 ? -1.720 -3.142 6.001 1.00 97.44 88 GLY A CA 1
ATOM 684 C C . GLY A 1 88 ? -0.281 -3.213 6.478 1.00 97.44 88 GLY A C 1
ATOM 685 O O . GLY A 1 88 ? -0.005 -3.153 7.678 1.00 97.44 88 GLY A O 1
ATOM 686 N N . MET A 1 89 ? 0.635 -3.369 5.535 1.00 96.06 89 MET A N 1
ATOM 687 C CA . MET A 1 89 ? 2.057 -3.502 5.797 1.00 96.06 89 MET A CA 1
ATOM 688 C C . MET A 1 89 ? 2.857 -2.871 4.668 1.00 96.06 89 MET A C 1
ATOM 690 O O . MET A 1 89 ? 2.580 -3.100 3.494 1.00 96.06 89 MET A O 1
ATOM 694 N N . HIS A 1 90 ? 3.904 -2.155 5.047 1.00 93.69 90 HIS A N 1
ATOM 695 C CA . HIS A 1 90 ? 5.003 -1.817 4.170 1.00 93.69 90 HIS A CA 1
ATOM 696 C C . HIS A 1 90 ? 6.222 -2.641 4.547 1.00 93.69 90 HIS A C 1
ATOM 698 O O . HIS A 1 90 ? 6.578 -2.736 5.724 1.00 93.69 90 HIS A O 1
ATOM 704 N N . ILE A 1 91 ? 6.849 -3.226 3.535 1.00 92.31 91 ILE A N 1
ATOM 705 C CA . ILE A 1 91 ? 8.148 -3.879 3.625 1.00 92.31 91 ILE A CA 1
ATOM 706 C C . ILE A 1 91 ? 9.111 -3.044 2.799 1.00 92.31 91 ILE A C 1
ATOM 708 O O . ILE A 1 91 ? 8.950 -2.923 1.584 1.00 92.31 91 ILE A O 1
ATOM 712 N N . VAL A 1 92 ? 10.101 -2.467 3.464 1.00 88.44 92 VAL A N 1
ATOM 713 C CA . VAL A 1 92 ? 11.064 -1.553 2.857 1.00 88.44 92 VAL A CA 1
ATOM 714 C C . VAL A 1 92 ? 12.441 -2.164 3.003 1.00 88.44 92 VAL A C 1
ATOM 716 O O . VAL A 1 92 ? 12.819 -2.552 4.103 1.00 88.44 92 VAL A O 1
ATOM 719 N N . GLY A 1 93 ? 13.209 -2.290 1.929 1.00 86.00 93 GLY A N 1
ATOM 720 C CA . GLY A 1 93 ? 14.518 -2.929 2.041 1.00 86.00 93 GLY A CA 1
ATOM 721 C C . GLY A 1 93 ? 15.417 -2.731 0.838 1.00 86.00 93 GLY A C 1
ATOM 722 O O . GLY A 1 93 ? 14.980 -2.286 -0.221 1.00 86.00 93 GLY A O 1
ATOM 723 N N . SER A 1 94 ? 16.692 -3.069 1.019 1.00 81.12 94 SER A N 1
ATOM 724 C CA . SER A 1 94 ? 17.667 -3.120 -0.072 1.00 81.12 94 SER A CA 1
ATOM 725 C C . SER A 1 94 ? 17.410 -4.329 -0.972 1.00 81.12 94 SER A C 1
ATOM 727 O O . SER A 1 94 ? 17.120 -5.415 -0.463 1.00 81.12 94 SER A O 1
ATOM 729 N N . ALA A 1 95 ? 17.623 -4.179 -2.277 1.00 80.81 95 ALA A N 1
ATOM 730 C CA . ALA A 1 95 ? 17.617 -5.288 -3.226 1.00 80.81 95 ALA A CA 1
ATOM 731 C C . ALA A 1 95 ? 18.969 -5.421 -3.934 1.00 80.81 95 ALA A C 1
ATOM 733 O O . ALA A 1 95 ? 19.700 -4.449 -4.119 1.00 80.81 95 ALA A O 1
ATOM 734 N N . ASN A 1 96 ? 19.308 -6.644 -4.347 1.00 80.75 96 ASN A N 1
ATOM 735 C CA . ASN A 1 96 ? 20.567 -6.906 -5.035 1.00 80.75 96 ASN A CA 1
ATOM 736 C C . ASN A 1 96 ? 20.681 -6.071 -6.321 1.00 80.75 96 ASN A C 1
ATOM 738 O O . ASN A 1 96 ? 19.798 -6.126 -7.171 1.00 80.75 96 ASN A O 1
ATOM 742 N N . GLY A 1 97 ? 21.783 -5.334 -6.469 1.00 80.12 97 GLY A N 1
ATOM 743 C CA . GLY A 1 97 ? 22.030 -4.466 -7.624 1.00 80.12 97 GLY A CA 1
ATOM 744 C C . GLY A 1 97 ? 21.342 -3.096 -7.568 1.00 80.12 97 GLY A C 1
ATOM 745 O O . GLY A 1 97 ? 21.613 -2.271 -8.438 1.00 80.12 97 GLY A O 1
ATOM 746 N N . HIS A 1 98 ? 20.535 -2.821 -6.538 1.00 84.00 98 HIS A N 1
ATOM 747 C CA . HIS A 1 98 ? 19.809 -1.561 -6.372 1.00 84.00 98 HIS A CA 1
ATOM 748 C C . HIS A 1 98 ? 20.422 -0.694 -5.257 1.00 84.00 98 HIS A C 1
ATOM 750 O O . HIS A 1 98 ? 20.546 -1.158 -4.120 1.00 84.00 98 HIS A O 1
ATOM 756 N N . PRO A 1 99 ? 20.857 0.545 -5.559 1.00 83.81 99 PRO A N 1
ATOM 757 C CA . PRO A 1 99 ? 21.450 1.436 -4.558 1.00 83.81 99 PRO A CA 1
ATOM 758 C C . PRO A 1 99 ? 20.444 2.097 -3.596 1.00 83.81 99 PRO A C 1
ATOM 760 O O . PRO A 1 99 ? 20.860 2.630 -2.562 1.00 83.81 99 PRO A O 1
ATOM 763 N N . GLU A 1 100 ? 19.155 2.065 -3.925 1.00 85.44 100 GLU A N 1
ATOM 764 C CA . GLU A 1 100 ? 18.019 2.582 -3.158 1.00 85.44 100 GLU A CA 1
ATOM 765 C C . GLU A 1 100 ? 17.262 1.513 -2.358 1.00 85.44 100 GLU A C 1
ATOM 767 O O . GLU A 1 100 ? 17.448 0.310 -2.546 1.00 85.44 100 GLU A O 1
ATOM 772 N N . MET A 1 101 ? 16.373 1.962 -1.465 1.00 86.06 101 MET A N 1
ATOM 773 C CA . MET A 1 101 ? 15.379 1.081 -0.853 1.00 86.06 101 MET A CA 1
ATOM 774 C C . MET A 1 101 ? 14.175 0.908 -1.778 1.00 86.06 101 MET A C 1
ATOM 776 O O . MET A 1 101 ? 13.676 1.875 -2.353 1.00 86.06 101 MET A O 1
ATOM 780 N N . ILE A 1 102 ? 13.671 -0.320 -1.848 1.00 89.81 102 ILE A N 1
ATOM 781 C CA . ILE A 1 102 ? 12.399 -0.643 -2.487 1.00 89.81 102 ILE A CA 1
ATOM 782 C C . ILE A 1 102 ? 11.328 -0.683 -1.407 1.00 89.81 102 ILE A C 1
ATOM 784 O O . ILE A 1 102 ? 11.461 -1.414 -0.425 1.00 89.81 102 ILE A O 1
ATOM 788 N N . TRP A 1 103 ? 10.263 0.085 -1.603 1.00 92.12 103 TRP A N 1
ATOM 789 C CA . TRP A 1 103 ? 9.115 0.143 -0.712 1.00 92.12 103 TRP A CA 1
ATOM 790 C C . TRP A 1 103 ? 7.979 -0.689 -1.287 1.00 92.12 103 TRP A C 1
ATOM 792 O O . TRP A 1 103 ? 7.464 -0.362 -2.349 1.00 92.12 103 TRP A O 1
ATOM 802 N N . SER A 1 104 ? 7.582 -1.752 -0.595 1.00 94.38 104 SER A N 1
ATOM 803 C CA . SER A 1 104 ? 6.543 -2.684 -1.043 1.00 94.38 104 SER A CA 1
ATOM 804 C C . SER A 1 104 ? 5.344 -2.646 -0.114 1.00 94.38 104 SER A C 1
ATOM 806 O O . SER A 1 104 ? 5.508 -2.745 1.100 1.00 94.38 104 SER A O 1
ATOM 808 N N . THR A 1 105 ? 4.143 -2.561 -0.672 1.00 95.69 105 THR A N 1
ATOM 809 C CA . THR A 1 105 ? 2.901 -2.407 0.088 1.00 95.69 105 THR A CA 1
ATOM 810 C C . THR A 1 105 ? 2.025 -3.645 -0.029 1.00 95.69 105 THR A C 1
ATOM 812 O O . THR A 1 105 ? 1.780 -4.156 -1.121 1.00 95.69 105 THR A O 1
ATOM 815 N N . PHE A 1 106 ? 1.496 -4.084 1.108 1.00 97.44 106 PHE A N 1
ATOM 816 C CA . PHE A 1 106 ? 0.521 -5.158 1.224 1.00 97.44 106 PHE A CA 1
ATOM 817 C C . PHE A 1 106 ? -0.680 -4.678 2.025 1.00 97.44 106 PHE A C 1
ATOM 819 O O . PHE A 1 106 ? -0.534 -3.959 3.015 1.00 97.44 106 PHE A O 1
ATOM 826 N N . GLU A 1 107 ? -1.866 -5.124 1.641 1.00 97.50 107 GLU A N 1
ATOM 827 C CA . GLU A 1 107 ? -3.104 -4.772 2.324 1.00 97.50 107 GLU A CA 1
ATOM 828 C C . GLU A 1 107 ? -4.020 -5.975 2.477 1.00 97.50 107 GLU A C 1
ATOM 830 O O . GLU A 1 107 ? -4.051 -6.866 1.628 1.00 97.50 107 GLU A O 1
ATOM 835 N N . HIS A 1 108 ? -4.804 -5.987 3.552 1.00 97.69 108 HIS A N 1
ATOM 836 C CA . HIS A 1 108 ? -5.881 -6.951 3.679 1.00 97.69 108 HIS A CA 1
ATOM 837 C C . HIS A 1 108 ? -6.958 -6.657 2.622 1.00 97.69 108 HIS A C 1
ATOM 839 O O . HIS A 1 108 ? -7.434 -5.528 2.481 1.00 97.69 108 HIS A O 1
ATOM 845 N N . ARG A 1 109 ? -7.372 -7.684 1.876 1.00 95.62 109 ARG A N 1
ATOM 846 C CA . ARG A 1 109 ? -8.259 -7.543 0.714 1.00 95.62 109 ARG A CA 1
ATOM 847 C C . ARG A 1 109 ? -9.615 -6.928 1.050 1.00 95.62 109 ARG A C 1
ATOM 849 O O . ARG A 1 109 ? -10.176 -6.273 0.194 1.00 95.62 109 ARG A O 1
ATOM 856 N N . SER A 1 110 ? -10.119 -7.099 2.275 1.00 95.12 110 SER A N 1
ATOM 857 C CA . SER A 1 110 ? -11.411 -6.532 2.702 1.00 95.12 110 SER A CA 1
ATOM 858 C C . SER A 1 110 ? -11.324 -5.106 3.260 1.00 95.12 110 SER A C 1
ATOM 860 O O . SER A 1 110 ? -12.294 -4.638 3.850 1.00 95.12 110 SER A O 1
ATOM 862 N N . ASN A 1 111 ? -10.184 -4.419 3.140 1.00 96.25 111 ASN A N 1
ATOM 863 C CA . ASN A 1 111 ? -10.040 -3.063 3.676 1.00 96.25 111 ASN A CA 1
ATOM 864 C C . ASN A 1 111 ? -11.036 -2.088 3.049 1.00 96.25 111 ASN A C 1
ATOM 866 O O . ASN A 1 111 ? -11.817 -1.456 3.758 1.00 96.25 111 ASN A O 1
ATOM 870 N N . THR A 1 112 ? -11.005 -1.974 1.723 1.00 95.81 112 THR A N 1
ATOM 871 C CA . THR A 1 112 ? -11.706 -0.933 0.969 1.00 95.81 112 THR A CA 1
ATOM 872 C C . THR A 1 112 ? -12.112 -1.423 -0.414 1.00 95.81 112 THR A C 1
ATOM 874 O O . THR A 1 112 ? -11.402 -2.261 -0.982 1.00 95.81 112 THR A O 1
ATOM 877 N N . PRO A 1 113 ? -13.195 -0.863 -0.983 1.00 96.50 113 PRO A N 1
ATOM 878 C CA . PRO A 1 113 ? -13.470 -0.996 -2.404 1.00 96.50 113 PRO A CA 1
ATOM 879 C C . PRO A 1 113 ? -12.366 -0.322 -3.228 1.00 96.50 113 PRO A C 1
ATOM 881 O O . PRO A 1 113 ? -11.732 0.650 -2.796 1.00 96.50 113 PRO A O 1
ATOM 884 N N . ASN A 1 114 ? -12.158 -0.828 -4.437 1.00 94.88 114 ASN A N 1
ATOM 885 C CA . ASN A 1 114 ? -11.286 -0.225 -5.433 1.00 94.88 114 ASN A CA 1
ATOM 886 C C . ASN A 1 114 ? -12.050 0.748 -6.336 1.00 94.88 114 ASN A C 1
ATOM 888 O O . ASN A 1 114 ? -13.201 0.505 -6.706 1.00 94.88 114 ASN A O 1
ATOM 892 N N . SER A 1 115 ? -11.374 1.813 -6.766 1.00 92.62 115 SER A N 1
ATOM 893 C CA . SER A 1 115 ? -11.801 2.583 -7.938 1.00 92.62 115 SER A CA 1
ATOM 894 C C . SER A 1 115 ? -11.631 1.763 -9.227 1.00 92.62 115 SER A C 1
ATOM 896 O O . SER A 1 115 ? -11.032 0.685 -9.221 1.00 92.62 115 SER A O 1
ATOM 898 N N . SER A 1 116 ? -12.133 2.274 -10.354 1.00 93.06 116 SER A N 1
ATOM 899 C CA . SER A 1 116 ? -11.909 1.648 -11.660 1.00 93.06 116 SER A CA 1
ATOM 900 C C . SER A 1 116 ? -10.426 1.596 -12.008 1.00 93.06 116 SER A C 1
ATOM 902 O O . SER A 1 116 ? -9.696 2.559 -11.775 1.00 93.06 116 SER A O 1
ATOM 904 N N . TYR A 1 117 ? -9.998 0.521 -12.657 1.00 93.69 117 TYR A N 1
ATOM 905 C CA . TYR A 1 117 ? -8.631 0.379 -13.150 1.00 93.69 117 TYR A CA 1
ATOM 906 C C . TYR A 1 117 ? -8.604 -0.395 -14.464 1.00 93.69 117 TYR A C 1
ATOM 908 O O . TYR A 1 117 ? -9.598 -0.985 -14.887 1.00 93.69 117 TYR A O 1
ATOM 916 N N . GLN A 1 118 ? -7.451 -0.385 -15.125 1.00 95.69 118 GLN A N 1
ATOM 917 C CA . GLN A 1 118 ? -7.217 -1.157 -16.339 1.00 95.69 118 GLN A CA 1
ATOM 918 C C . GLN A 1 118 ? -6.034 -2.101 -16.152 1.00 95.69 118 GLN A C 1
ATOM 920 O O . GLN A 1 118 ? -5.119 -1.804 -15.382 1.00 95.69 118 GLN A O 1
ATOM 925 N N . TYR A 1 119 ? -6.049 -3.217 -16.869 1.00 97.06 119 TYR A N 1
ATOM 926 C CA . TYR A 1 119 ? -4.919 -4.133 -16.999 1.00 97.06 119 TYR A CA 1
ATOM 927 C C . TYR A 1 119 ? -4.897 -4.741 -18.408 1.00 97.06 119 TYR A C 1
ATOM 929 O O . TYR A 1 119 ? -5.873 -4.641 -19.147 1.00 97.06 119 TYR A O 1
ATOM 937 N N . ILE A 1 120 ? -3.784 -5.347 -18.792 1.00 97.69 120 ILE A N 1
ATOM 938 C CA . ILE A 1 120 ? -3.593 -6.102 -20.027 1.00 97.69 120 ILE A CA 1
ATOM 939 C C . ILE A 1 120 ? -3.774 -7.584 -19.697 1.00 97.69 120 ILE A C 1
ATOM 941 O O . ILE A 1 120 ? -3.069 -8.146 -18.860 1.00 97.69 120 ILE A O 1
ATOM 945 N N . ASP 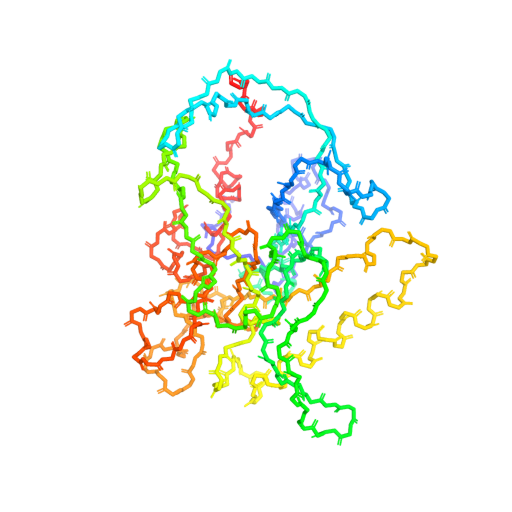A 1 121 ? -4.750 -8.226 -20.332 1.00 96.88 121 ASP A N 1
ATOM 946 C CA . ASP A 1 121 ? -4.983 -9.653 -20.145 1.00 96.88 121 ASP A CA 1
ATOM 947 C C . ASP A 1 121 ? -3.953 -10.520 -20.894 1.00 96.88 121 ASP A C 1
ATOM 949 O O . ASP A 1 121 ? -3.123 -10.048 -21.671 1.00 96.88 121 ASP A O 1
ATOM 953 N N . THR A 1 122 ? -4.028 -11.836 -20.697 1.00 95.50 122 THR A N 1
ATOM 954 C CA . THR A 1 122 ? -3.118 -12.811 -21.324 1.00 95.50 122 THR A CA 1
ATOM 955 C C . THR A 1 122 ? -3.164 -12.843 -22.860 1.00 95.50 122 THR A C 1
ATOM 957 O O . THR A 1 122 ? -2.315 -13.483 -23.474 1.00 95.50 122 THR A O 1
ATOM 960 N N . THR A 1 123 ? -4.149 -12.194 -23.492 1.00 97.00 123 THR A N 1
ATOM 961 C CA . THR A 1 123 ? -4.257 -12.059 -24.956 1.00 97.00 123 THR A CA 1
ATOM 962 C C . THR A 1 123 ? -3.650 -10.753 -25.476 1.00 97.00 123 THR A C 1
ATOM 964 O O . THR A 1 123 ? -3.628 -10.526 -26.684 1.00 97.00 123 THR A O 1
ATOM 967 N N . GLY A 1 124 ? -3.146 -9.898 -24.580 1.00 96.06 124 GLY A N 1
ATOM 968 C CA . GLY A 1 124 ? -2.629 -8.572 -24.907 1.00 96.06 124 GLY A CA 1
ATOM 969 C C . GLY A 1 124 ? -3.713 -7.496 -24.997 1.00 96.06 124 GLY A C 1
ATOM 970 O O . GLY A 1 124 ? -3.434 -6.390 -25.456 1.00 96.06 124 GLY A O 1
ATOM 971 N N . LYS A 1 125 ? -4.952 -7.791 -24.582 1.00 97.38 125 LYS A N 1
ATOM 972 C CA . LYS A 1 125 ? -6.061 -6.838 -24.637 1.00 97.38 125 LYS A CA 1
ATOM 973 C C . LYS A 1 125 ? -6.142 -6.032 -23.345 1.00 97.38 125 LYS A C 1
ATOM 975 O O . LYS A 1 125 ? -6.148 -6.597 -22.254 1.00 97.38 125 LYS A O 1
ATOM 980 N N . THR A 1 126 ? -6.306 -4.717 -23.471 1.00 97.19 126 THR A N 1
ATOM 981 C CA . THR A 1 126 ? -6.648 -3.856 -22.335 1.00 97.19 126 THR A CA 1
ATOM 982 C C . THR A 1 126 ? -8.082 -4.121 -21.869 1.00 97.19 126 THR A C 1
ATOM 984 O O . THR A 1 126 ? -9.039 -3.997 -22.639 1.00 97.19 126 THR A O 1
ATOM 987 N N . VAL A 1 127 ? -8.227 -4.477 -20.598 1.00 97.62 127 VAL A N 1
ATOM 988 C CA . VAL A 1 127 ? -9.489 -4.726 -19.901 1.00 97.62 127 VAL A CA 1
ATOM 989 C C . VAL A 1 127 ? -9.704 -3.634 -18.863 1.00 97.62 127 VAL A C 1
ATOM 991 O O . VAL A 1 127 ? -8.813 -3.343 -18.067 1.00 97.62 127 VAL A O 1
ATOM 994 N N . THR A 1 128 ? -10.904 -3.059 -18.848 1.00 97.00 128 THR A N 1
ATOM 995 C CA . THR A 1 128 ? -11.340 -2.103 -17.826 1.00 97.00 128 THR A CA 1
ATOM 996 C C . THR A 1 128 ? -12.168 -2.817 -16.769 1.00 97.00 128 THR A C 1
ATOM 998 O O . THR A 1 128 ? -13.152 -3.485 -17.088 1.00 97.00 128 THR A O 1
ATOM 1001 N N . VAL A 1 129 ? -11.789 -2.636 -15.509 1.00 96.75 129 VAL A N 1
ATOM 1002 C CA . VAL A 1 129 ? -12.534 -3.095 -14.340 1.00 96.75 129 VAL A CA 1
ATOM 1003 C C . VAL A 1 129 ? -13.298 -1.905 -13.767 1.00 96.75 129 VAL A C 1
ATOM 1005 O O . VAL A 1 129 ? -12.721 -0.846 -13.517 1.00 96.75 129 VAL A O 1
ATOM 1008 N N . ALA A 1 130 ? -14.610 -2.072 -13.610 1.00 96.44 130 ALA A N 1
ATOM 1009 C CA . ALA A 1 130 ? -15.482 -1.087 -12.975 1.00 96.44 130 ALA A CA 1
ATOM 1010 C C . ALA A 1 130 ? -15.122 -0.924 -11.483 1.00 96.44 130 ALA A C 1
ATOM 1012 O O . ALA A 1 130 ? -14.567 -1.857 -10.901 1.00 96.44 130 ALA A O 1
ATOM 1013 N N . PRO A 1 131 ? -15.432 0.223 -10.851 1.00 95.62 131 PRO A N 1
ATOM 1014 C CA . PRO A 1 131 ? -15.219 0.371 -9.416 1.00 95.62 131 PRO A CA 1
ATOM 1015 C C . PRO A 1 131 ? -16.043 -0.658 -8.633 1.00 95.62 131 PRO A C 1
ATOM 1017 O O . PRO A 1 131 ? -17.152 -1.032 -9.037 1.00 95.62 131 PRO A O 1
ATOM 1020 N N . ASP A 1 132 ? -15.515 -1.084 -7.490 1.00 96.62 132 ASP A N 1
ATOM 1021 C CA . ASP A 1 132 ? -16.231 -1.958 -6.570 1.00 96.62 132 ASP A CA 1
ATOM 1022 C C . ASP A 1 132 ? -17.431 -1.197 -5.989 1.00 96.62 132 ASP A C 1
ATOM 1024 O O . ASP A 1 132 ? -17.277 -0.317 -5.148 1.00 96.62 132 ASP A O 1
ATOM 1028 N N . SER A 1 133 ? -18.637 -1.541 -6.444 1.00 93.31 133 SER A N 1
ATOM 1029 C CA . SER A 1 133 ? -19.891 -0.899 -6.013 1.00 93.31 133 SER A CA 1
ATOM 1030 C C . SER A 1 133 ? -20.646 -1.691 -4.941 1.00 93.31 133 SER A C 1
ATOM 1032 O O . SER A 1 133 ? -21.634 -1.226 -4.382 1.00 93.31 133 SER A O 1
ATOM 1034 N N . THR A 1 134 ? -20.202 -2.909 -4.630 1.00 92.19 134 THR A N 1
ATOM 1035 C CA . THR A 1 134 ? -20.847 -3.808 -3.660 1.00 92.19 134 THR A CA 1
ATOM 1036 C C . THR A 1 134 ? -19.814 -4.391 -2.694 1.00 92.19 134 THR A C 1
ATOM 1038 O O . THR A 1 134 ? -18.616 -4.155 -2.838 1.00 92.19 134 THR A O 1
ATOM 1041 N N . GLY A 1 135 ? -20.270 -5.139 -1.688 1.00 90.12 135 GLY A N 1
ATOM 1042 C CA . GLY A 1 135 ? -19.402 -5.806 -0.717 1.00 90.12 135 GLY A CA 1
ATOM 1043 C C . GLY A 1 135 ? -19.502 -5.232 0.693 1.00 90.12 135 GLY A C 1
ATOM 1044 O O . GLY A 1 135 ? -20.238 -4.283 0.958 1.00 90.12 135 GLY A O 1
ATOM 1045 N N . GLN A 1 136 ? -18.797 -5.878 1.617 1.00 91.50 136 GLN A N 1
ATOM 1046 C CA . GLN A 1 136 ? -18.635 -5.433 2.998 1.00 91.50 136 GLN A CA 1
ATOM 1047 C C . GLN A 1 136 ? -17.157 -5.122 3.203 1.00 91.50 136 GLN A C 1
ATOM 1049 O O . GLN A 1 136 ? -16.315 -6.006 3.037 1.00 91.50 136 GLN A O 1
ATOM 1054 N N . TRP A 1 137 ? -16.858 -3.873 3.543 1.00 95.12 137 TRP A N 1
ATOM 1055 C CA . TRP A 1 137 ? -15.496 -3.361 3.627 1.00 95.12 137 TRP A CA 1
ATOM 1056 C C . TRP A 1 137 ? -15.232 -2.808 5.019 1.00 95.12 137 TRP A C 1
ATOM 1058 O O . TRP A 1 137 ? -16.102 -2.187 5.627 1.00 95.12 137 TRP A O 1
ATOM 1068 N N . LEU A 1 138 ? -14.022 -3.026 5.525 1.00 95.00 138 LEU A N 1
ATOM 1069 C CA . LEU A 1 138 ? -13.646 -2.619 6.877 1.00 95.00 138 LEU A CA 1
ATOM 1070 C C . LEU A 1 138 ? -13.665 -1.093 7.048 1.00 95.00 138 LEU A C 1
ATOM 1072 O O . LEU A 1 138 ? -14.090 -0.599 8.090 1.00 95.00 138 LEU A O 1
ATOM 1076 N N . PHE A 1 139 ? -13.233 -0.357 6.023 1.00 94.75 139 PHE A N 1
ATOM 1077 C CA . PHE A 1 139 ? -13.121 1.104 6.038 1.00 94.75 139 PHE A CA 1
ATOM 1078 C C . PHE A 1 139 ? -14.118 1.787 5.097 1.00 94.75 139 PHE A C 1
ATOM 1080 O O . PHE A 1 139 ? -13.916 2.932 4.713 1.00 94.75 139 PHE A O 1
ATOM 1087 N N . ASN A 1 140 ? -15.186 1.103 4.678 1.00 95.38 140 ASN A N 1
ATOM 1088 C CA . ASN A 1 140 ? -16.200 1.711 3.819 1.00 95.38 140 ASN A CA 1
ATOM 1089 C C . ASN A 1 140 ? -17.585 1.099 4.065 1.00 95.38 140 ASN A C 1
ATOM 1091 O O . ASN A 1 140 ? -17.811 -0.087 3.826 1.00 95.38 140 ASN A O 1
ATOM 1095 N N . GLN A 1 141 ? -18.522 1.925 4.527 1.00 94.38 141 GLN A N 1
ATOM 1096 C CA . GLN A 1 141 ? -19.905 1.525 4.801 1.00 94.38 141 GLN A CA 1
ATOM 1097 C C . GLN A 1 141 ? -20.856 1.793 3.624 1.00 94.38 141 GLN A C 1
ATOM 1099 O O . GLN A 1 141 ? -22.013 1.380 3.668 1.00 94.38 141 GLN A O 1
ATOM 1104 N N . ASN A 1 142 ? -20.394 2.471 2.571 1.00 93.12 142 ASN A N 1
ATOM 1105 C CA . ASN A 1 142 ? -21.193 2.836 1.407 1.00 93.12 142 ASN A CA 1
ATOM 1106 C C . ASN A 1 142 ? -20.427 2.583 0.098 1.00 93.12 142 ASN A C 1
ATOM 1108 O O . ASN A 1 142 ? -20.078 3.517 -0.621 1.00 93.12 142 ASN A O 1
ATOM 1112 N N . ALA A 1 143 ? -20.207 1.307 -0.231 1.00 92.50 143 ALA A N 1
ATOM 1113 C CA . ALA A 1 143 ? -19.514 0.912 -1.462 1.00 92.50 143 ALA A CA 1
ATOM 1114 C C . ALA A 1 143 ? -20.207 1.415 -2.743 1.00 92.50 143 ALA A C 1
ATOM 1116 O O . ALA A 1 143 ? -19.562 1.551 -3.773 1.00 92.50 143 ALA A O 1
ATOM 1117 N N . GLN A 1 144 ? -21.509 1.722 -2.686 1.00 92.62 144 GLN A N 1
ATOM 1118 C CA . GLN A 1 144 ? -22.251 2.269 -3.827 1.00 92.62 144 GLN A CA 1
ATOM 1119 C C . GLN A 1 144 ? -21.805 3.692 -4.185 1.00 92.62 144 GLN A C 1
ATOM 1121 O O . GLN A 1 144 ? -21.961 4.110 -5.332 1.00 92.62 144 GLN A O 1
ATOM 1126 N N . ASN A 1 145 ? -21.252 4.444 -3.226 1.00 90.38 145 ASN A N 1
ATOM 1127 C CA . ASN A 1 145 ? -20.645 5.734 -3.514 1.00 90.38 145 ASN A CA 1
ATOM 1128 C C . ASN A 1 145 ? -19.222 5.533 -4.040 1.00 90.38 145 ASN A C 1
ATOM 1130 O O . ASN A 1 145 ? -18.269 5.389 -3.277 1.00 90.38 145 ASN A O 1
ATOM 1134 N N . THR A 1 146 ? -19.087 5.555 -5.363 1.00 87.62 146 THR A N 1
ATOM 1135 C CA . THR A 1 146 ? -17.799 5.433 -6.052 1.00 87.62 146 THR A CA 1
ATOM 1136 C C . THR A 1 146 ? -17.150 6.791 -6.334 1.00 87.62 146 THR A C 1
ATOM 1138 O O . THR A 1 146 ? -16.175 6.854 -7.085 1.00 87.62 146 THR A O 1
ATOM 1141 N N . ASN A 1 147 ? -17.687 7.893 -5.796 1.00 87.00 147 ASN A N 1
ATOM 1142 C CA . ASN A 1 147 ? -17.103 9.216 -5.974 1.00 87.00 147 ASN A CA 1
ATOM 1143 C C . ASN A 1 147 ? -15.849 9.360 -5.104 1.00 87.00 147 ASN A C 1
ATOM 1145 O O . ASN A 1 147 ? -15.925 9.643 -3.910 1.00 87.00 147 ASN A O 1
ATOM 1149 N N . ILE A 1 148 ? -14.678 9.210 -5.723 1.00 83.62 148 ILE A N 1
ATOM 1150 C CA . ILE A 1 148 ? -13.390 9.332 -5.033 1.00 83.62 148 ILE A CA 1
ATOM 1151 C C . ILE A 1 148 ? -13.211 10.696 -4.348 1.00 83.62 148 ILE A C 1
ATOM 1153 O O . ILE A 1 148 ? -12.573 10.749 -3.306 1.00 83.62 148 ILE A O 1
ATOM 1157 N N . ALA A 1 149 ? -13.813 11.778 -4.860 1.00 82.25 149 ALA A N 1
ATOM 1158 C CA . ALA A 1 149 ? -13.692 13.112 -4.263 1.00 82.25 149 ALA A CA 1
ATOM 1159 C C . ALA A 1 149 ? -14.385 13.238 -2.893 1.00 82.25 149 ALA A C 1
ATOM 1161 O O . ALA A 1 149 ? -14.055 14.134 -2.123 1.00 82.25 149 ALA A O 1
ATOM 1162 N N . GLU A 1 150 ? -15.337 12.353 -2.593 1.00 85.25 150 GLU A N 1
ATOM 1163 C CA . GLU A 1 150 ? -16.042 12.291 -1.305 1.00 85.25 150 GLU A CA 1
ATOM 1164 C C . GLU A 1 150 ? -15.437 11.246 -0.355 1.00 85.25 150 GLU A C 1
ATOM 1166 O O . GLU A 1 150 ? -15.788 11.197 0.824 1.00 85.25 150 GLU A O 1
ATOM 1171 N N . ALA A 1 151 ? -14.537 10.401 -0.859 1.00 88.56 151 ALA A N 1
ATOM 1172 C CA . ALA A 1 151 ? -13.831 9.397 -0.079 1.00 88.56 151 ALA A CA 1
ATOM 1173 C C . ALA A 1 151 ? -12.549 9.970 0.545 1.00 88.56 151 ALA A C 1
ATOM 1175 O O . ALA A 1 151 ? -12.110 11.074 0.212 1.00 88.56 151 ALA A O 1
ATOM 1176 N N . ASN A 1 152 ? -11.930 9.186 1.431 1.00 90.19 152 ASN A N 1
ATOM 1177 C CA . ASN A 1 152 ? -10.591 9.446 1.977 1.00 90.19 152 ASN A CA 1
ATOM 1178 C C . ASN A 1 152 ? -10.473 10.815 2.678 1.00 90.19 152 ASN A C 1
ATOM 1180 O O . ASN A 1 152 ? -9.453 11.491 2.583 1.00 90.19 152 ASN A O 1
ATOM 1184 N N . GLN A 1 153 ? -11.548 11.250 3.341 1.00 87.88 153 GLN A N 1
ATOM 1185 C CA . GLN A 1 153 ? -11.580 12.512 4.076 1.00 87.88 153 GLN A CA 1
ATOM 1186 C C . GLN A 1 153 ? -11.026 12.326 5.488 1.00 87.88 153 GLN A C 1
ATOM 1188 O O . GLN A 1 153 ? -11.445 11.411 6.203 1.00 87.88 153 GLN A O 1
ATOM 1193 N N . SER A 1 154 ? -10.144 13.228 5.913 1.00 89.56 154 SER A N 1
ATOM 1194 C CA . SER A 1 154 ? -9.641 13.244 7.284 1.00 89.56 154 SER A CA 1
ATOM 1195 C C . SER A 1 154 ? -10.591 14.020 8.191 1.00 89.56 154 SER A C 1
ATOM 1197 O O . SER A 1 154 ? -10.803 15.217 8.006 1.00 89.56 154 SER A O 1
ATOM 1199 N N . TYR A 1 155 ? -11.155 13.353 9.197 1.00 91.56 155 TYR A N 1
ATOM 1200 C CA . TYR A 1 155 ? -12.019 13.989 10.203 1.00 91.56 155 TYR A CA 1
ATOM 1201 C C . TYR A 1 155 ? -11.358 14.123 11.573 1.00 91.56 155 TYR A C 1
ATOM 1203 O O . TYR A 1 155 ? -11.957 14.660 12.505 1.00 91.56 155 TYR A O 1
ATOM 1211 N N . ALA A 1 156 ? -10.122 13.653 11.704 1.00 92.12 156 ALA A N 1
ATOM 1212 C CA . ALA A 1 156 ? -9.374 13.666 12.944 1.00 92.12 156 ALA A CA 1
ATOM 1213 C C . ALA A 1 156 ? -7.929 14.082 12.679 1.00 92.12 156 ALA A C 1
ATOM 1215 O O . ALA A 1 156 ? -7.340 13.709 11.670 1.00 92.12 156 ALA A O 1
ATOM 1216 N N . SER A 1 157 ? -7.350 14.821 13.613 1.00 90.19 157 SER A N 1
ATOM 1217 C CA . SER A 1 157 ? -5.936 15.162 13.629 1.00 90.19 157 SER A CA 1
ATOM 1218 C C . SER A 1 157 ? -5.323 14.736 14.957 1.00 90.19 157 SER A C 1
ATOM 1220 O O . SER A 1 157 ? -6.023 14.594 15.961 1.00 90.19 157 SER A O 1
ATOM 1222 N N . PHE A 1 158 ? -4.017 14.497 14.952 1.00 86.25 158 PHE A N 1
ATOM 1223 C CA . PHE A 1 158 ? -3.280 14.124 16.150 1.00 86.25 158 PHE A CA 1
ATOM 1224 C C . PHE A 1 158 ? -2.460 15.317 16.637 1.00 86.25 158 PHE A C 1
ATOM 1226 O O . PHE A 1 158 ? -1.676 15.881 15.875 1.00 86.25 158 PHE A O 1
ATOM 1233 N N . SER A 1 159 ? -2.630 15.688 17.904 1.00 78.44 159 SER A N 1
ATOM 1234 C CA . SER A 1 159 ? -1.901 16.784 18.543 1.00 78.44 159 SER A CA 1
ATOM 1235 C C . SER A 1 159 ? -1.369 16.319 19.895 1.00 78.44 159 SER A C 1
ATOM 1237 O O . SER A 1 159 ? -2.129 16.084 20.833 1.00 78.44 159 SER A O 1
ATOM 1239 N N . GLY A 1 160 ? -0.050 16.149 20.008 1.00 83.00 160 GLY A N 1
ATOM 1240 C CA . GLY A 1 160 ? 0.571 15.639 21.233 1.00 83.00 160 GLY A CA 1
ATOM 1241 C C . GLY A 1 160 ? 0.126 14.210 21.543 1.00 83.00 160 GLY A C 1
ATOM 1242 O O . GLY A 1 160 ? 0.571 13.286 20.879 1.00 83.00 160 GLY A O 1
ATOM 1243 N N . ASN A 1 161 ? -0.730 14.036 22.552 1.00 87.12 161 ASN A N 1
ATOM 1244 C CA . ASN A 1 161 ? -1.326 12.743 22.916 1.00 87.12 161 ASN A CA 1
ATOM 1245 C C . ASN A 1 161 ? -2.839 12.688 22.658 1.00 87.12 161 ASN A C 1
ATOM 1247 O O . ASN A 1 161 ? -3.468 11.681 22.981 1.00 87.12 161 ASN A O 1
ATOM 1251 N N . GLU A 1 162 ? -3.424 13.749 22.110 1.00 89.44 162 GLU A N 1
ATOM 1252 C CA . GLU A 1 162 ? -4.863 13.923 21.930 1.00 89.44 162 GLU A CA 1
ATOM 1253 C C . GLU A 1 162 ? -5.247 13.785 20.457 1.00 89.44 162 GLU A C 1
ATOM 1255 O O . GLU A 1 162 ? -4.457 14.066 19.549 1.00 89.44 162 GLU A O 1
ATOM 1260 N N . ILE A 1 163 ? -6.481 13.341 20.226 1.00 94.25 163 ILE A N 1
ATOM 1261 C CA . ILE A 1 163 ? -7.083 13.325 18.894 1.00 94.25 163 ILE A CA 1
ATOM 1262 C C . ILE A 1 163 ? -8.156 14.407 18.875 1.00 94.25 163 ILE A C 1
ATOM 1264 O O . ILE A 1 163 ? -9.090 14.361 19.671 1.00 94.25 163 ILE A O 1
ATOM 1268 N N . THR A 1 164 ? -8.040 15.362 17.964 1.00 94.56 164 THR A N 1
ATOM 1269 C CA . THR A 1 164 ? -8.995 16.466 17.809 1.00 94.56 164 THR A CA 1
ATOM 1270 C C . THR A 1 164 ? -9.696 16.375 16.463 1.00 94.56 164 THR A C 1
ATOM 1272 O O . THR A 1 164 ? -9.158 15.817 15.505 1.00 94.56 164 THR A O 1
ATOM 1275 N N . ALA A 1 165 ? -10.912 16.907 16.367 1.00 94.00 165 ALA A N 1
ATOM 1276 C CA . ALA A 1 165 ? -11.615 16.983 15.095 1.00 94.00 165 ALA A CA 1
ATOM 1277 C C . ALA A 1 165 ? -10.837 17.858 14.103 1.00 94.00 165 ALA A C 1
ATOM 1279 O O . ALA A 1 165 ? -10.426 18.969 14.427 1.00 94.00 165 ALA A O 1
ATOM 1280 N N . ALA A 1 166 ? -10.672 17.363 12.876 1.00 89.88 166 ALA A N 1
ATOM 1281 C CA . ALA A 1 166 ? -10.148 18.165 11.765 1.00 89.88 166 ALA A CA 1
ATOM 1282 C C . ALA A 1 166 ? -11.215 19.119 11.181 1.00 89.88 166 ALA A C 1
ATOM 1284 O O . ALA A 1 166 ? -10.903 20.009 10.395 1.00 89.88 166 ALA A O 1
ATOM 1285 N N . THR A 1 167 ? -12.479 18.910 11.562 1.00 87.88 167 THR A N 1
ATOM 1286 C CA . THR A 1 167 ? -13.655 19.713 11.193 1.00 87.88 167 THR A CA 1
ATOM 1287 C C . THR A 1 167 ? -14.511 19.935 12.453 1.00 87.88 167 THR A C 1
ATOM 1289 O O . THR A 1 167 ? -13.954 20.177 13.520 1.00 87.88 167 THR A O 1
ATOM 1292 N N . ASP A 1 168 ? -15.838 19.805 12.375 1.00 89.62 168 ASP A N 1
ATOM 1293 C CA . ASP A 1 168 ? -16.746 19.999 13.514 1.00 89.62 168 ASP A CA 1
ATOM 1294 C C . ASP A 1 168 ? -16.768 18.804 14.485 1.00 89.62 168 ASP A C 1
ATOM 1296 O O . ASP A 1 168 ? -17.031 18.964 15.679 1.00 89.62 168 ASP A O 1
ATOM 1300 N N . SER A 1 169 ? -16.496 17.590 13.993 1.00 94.06 169 SER A N 1
ATOM 1301 C CA . SER A 1 169 ? -16.505 16.374 14.812 1.00 94.06 169 SER A CA 1
ATOM 1302 C C . SER A 1 169 ? -15.607 15.272 14.257 1.00 94.06 169 SER A C 1
ATOM 1304 O O . SER A 1 169 ? -15.487 15.108 13.042 1.00 94.06 169 SER A O 1
ATOM 1306 N N . ILE A 1 170 ? -15.054 14.463 15.158 1.00 94.81 170 ILE A N 1
ATOM 1307 C CA . ILE A 1 170 ? -14.386 13.200 14.853 1.00 94.81 170 ILE A CA 1
ATOM 1308 C C . ILE A 1 170 ? -15.451 12.202 14.393 1.00 94.81 170 ILE A C 1
ATOM 1310 O O . ILE A 1 170 ? -16.346 11.834 15.156 1.00 94.81 170 ILE A O 1
ATOM 1314 N N . GLN A 1 171 ? -15.338 11.738 13.151 1.00 91.50 171 GLN A N 1
ATOM 1315 C CA . GLN A 1 171 ? -16.275 10.790 12.550 1.00 91.50 171 GLN A CA 1
ATOM 1316 C C . GLN A 1 171 ? -15.553 9.777 11.647 1.00 91.50 171 GLN A C 1
ATOM 1318 O O . GLN A 1 171 ? -14.412 10.020 11.244 1.00 91.50 171 GLN A O 1
ATOM 1323 N N . PRO A 1 172 ? -16.181 8.625 11.340 1.00 90.69 172 PRO A N 1
ATOM 1324 C CA . PRO A 1 172 ? -15.641 7.679 10.370 1.00 90.69 172 PRO A CA 1
ATOM 1325 C C . PRO A 1 172 ? -15.485 8.310 8.983 1.00 90.69 172 PRO A C 1
ATOM 1327 O O . PRO A 1 172 ? -16.266 9.175 8.595 1.00 90.69 172 PRO A O 1
ATOM 1330 N N . SER A 1 173 ? -14.518 7.814 8.216 1.00 89.81 173 SER A N 1
ATOM 1331 C CA . SER A 1 173 ? -14.324 8.167 6.810 1.00 89.81 173 SER A CA 1
ATOM 1332 C C . SER A 1 173 ? -14.581 6.946 5.937 1.00 89.81 173 SER A C 1
ATOM 1334 O O . SER A 1 173 ? -14.142 5.848 6.280 1.00 89.81 173 SER A O 1
ATOM 1336 N N . ASN A 1 174 ? -15.297 7.122 4.823 1.00 93.81 174 ASN A N 1
ATOM 1337 C CA . ASN A 1 174 ? -15.391 6.079 3.807 1.00 93.81 174 ASN A CA 1
ATOM 1338 C C . ASN A 1 174 ? -14.132 6.127 2.943 1.00 93.81 174 ASN A C 1
ATOM 1340 O O . ASN A 1 174 ? -13.855 7.126 2.280 1.00 93.81 174 ASN A O 1
ATOM 1344 N N . THR A 1 175 ? -13.383 5.033 2.939 1.00 93.69 175 THR A N 1
ATOM 1345 C CA . THR A 1 175 ? -12.119 4.921 2.222 1.00 93.69 175 THR A CA 1
ATOM 1346 C C . THR A 1 175 ? -12.288 4.134 0.925 1.00 93.69 175 THR A C 1
ATOM 1348 O O . THR A 1 175 ? -12.977 3.114 0.884 1.00 93.69 175 THR A O 1
ATOM 1351 N N . ILE A 1 176 ? -11.639 4.593 -0.144 1.00 93.25 176 ILE A N 1
ATOM 1352 C CA . ILE A 1 176 ? -11.538 3.916 -1.443 1.00 93.25 176 ILE A CA 1
ATOM 1353 C C . ILE A 1 176 ? -10.057 3.826 -1.808 1.00 93.25 176 ILE A C 1
ATOM 1355 O O . ILE A 1 176 ? -9.315 4.796 -1.641 1.00 93.25 176 ILE A O 1
ATOM 1359 N N . ARG A 1 177 ? -9.618 2.678 -2.338 1.00 92.50 177 ARG A N 1
ATOM 1360 C CA . ARG A 1 177 ? -8.294 2.581 -2.965 1.00 92.50 177 ARG A CA 1
ATOM 1361 C C . ARG A 1 177 ? -8.372 3.171 -4.373 1.00 92.50 177 ARG A C 1
ATOM 1363 O O . ARG A 1 177 ? -8.951 2.563 -5.274 1.00 92.50 177 ARG A O 1
ATOM 1370 N N . VAL A 1 178 ? -7.833 4.376 -4.544 1.00 89.50 178 VAL A N 1
ATOM 1371 C CA . VAL A 1 178 ? -7.989 5.171 -5.774 1.00 89.50 178 VAL A CA 1
ATOM 1372 C C . VAL A 1 178 ? -7.206 4.571 -6.936 1.00 89.50 178 VAL A C 1
ATOM 1374 O O . VAL A 1 178 ? -7.730 4.480 -8.042 1.00 89.50 178 VAL A O 1
ATOM 1377 N N . LEU A 1 179 ? -5.971 4.139 -6.674 1.00 89.88 179 LEU A N 1
ATOM 1378 C CA . LEU A 1 179 ? -5.100 3.463 -7.634 1.00 89.88 179 LEU A CA 1
ATOM 1379 C C . LEU A 1 179 ? -4.813 2.051 -7.109 1.00 89.88 179 LEU A C 1
ATOM 1381 O O . LEU A 1 179 ? -3.846 1.862 -6.371 1.00 89.88 179 LEU A O 1
ATOM 1385 N N . PRO A 1 180 ? -5.647 1.050 -7.454 1.00 92.00 180 PRO A N 1
ATOM 1386 C CA . PRO A 1 180 ? -5.622 -0.272 -6.824 1.00 92.00 180 PRO A CA 1
ATOM 1387 C C . PRO A 1 180 ? -4.281 -1.001 -6.863 1.00 92.00 180 PRO A C 1
ATOM 1389 O O . PRO A 1 180 ? -4.013 -1.822 -5.992 1.00 92.00 180 PRO A O 1
ATOM 1392 N N . TRP A 1 181 ? -3.447 -0.671 -7.850 1.00 94.56 181 TRP A N 1
ATOM 1393 C CA . TRP A 1 181 ? -2.133 -1.274 -8.076 1.00 94.56 181 TRP A CA 1
ATOM 1394 C C . TRP A 1 181 ? -1.005 -0.229 -8.123 1.00 94.56 181 TRP A C 1
ATOM 1396 O O . TRP A 1 181 ? 0.057 -0.472 -8.686 1.00 94.56 181 TRP A O 1
ATOM 1406 N N . GLY A 1 182 ? -1.254 0.974 -7.589 1.00 89.81 182 GLY A N 1
ATOM 1407 C CA . GLY A 1 182 ? -0.249 2.025 -7.395 1.00 89.81 182 GLY A CA 1
ATOM 1408 C C . GLY A 1 182 ? 0.380 2.630 -8.659 1.00 89.81 182 GLY A C 1
ATOM 1409 O O . GLY A 1 182 ? 1.341 3.388 -8.544 1.00 89.81 182 GLY A O 1
ATOM 1410 N N . SER A 1 183 ? -0.096 2.315 -9.863 1.00 86.50 183 SER A N 1
ATOM 1411 C CA . SER A 1 183 ? 0.399 2.938 -11.101 1.00 86.50 183 SER A CA 1
ATOM 1412 C C . SER A 1 183 ? -0.239 4.308 -11.323 1.00 86.50 183 SER A C 1
ATOM 1414 O O . SER A 1 183 ? -1.441 4.461 -11.112 1.00 86.50 183 SER A O 1
ATOM 1416 N N . ALA A 1 184 ? 0.552 5.287 -11.778 1.00 73.94 184 ALA A N 1
ATOM 1417 C CA . ALA A 1 184 ? 0.067 6.631 -12.103 1.00 73.94 184 ALA A CA 1
ATOM 1418 C C . ALA A 1 184 ? -1.104 6.615 -13.106 1.00 73.94 184 ALA A C 1
ATOM 1420 O O . ALA A 1 184 ? -1.202 5.726 -13.951 1.00 73.94 184 ALA A O 1
ATOM 1421 N N . TYR A 1 185 ? -1.987 7.610 -13.022 1.00 71.00 185 TYR A N 1
ATOM 1422 C CA . TYR A 1 185 ? -3.169 7.724 -13.879 1.00 71.00 185 TYR A CA 1
ATOM 1423 C C . TYR A 1 185 ? -2.805 8.221 -15.291 1.00 71.00 185 TYR A C 1
ATOM 1425 O O . TYR A 1 185 ? -2.142 9.246 -15.422 1.00 71.00 185 TYR A O 1
ATOM 1433 N N . ASP A 1 186 ? -3.235 7.498 -16.334 1.00 75.69 186 ASP A N 1
ATOM 1434 C CA . ASP A 1 186 ? -3.140 7.858 -17.765 1.00 75.69 186 ASP A CA 1
ATOM 1435 C C . ASP A 1 186 ? -1.760 8.309 -18.293 1.00 75.69 186 ASP A C 1
ATOM 1437 O O . ASP A 1 186 ? -1.649 8.904 -19.367 1.00 75.69 186 ASP A O 1
ATOM 1441 N N . VAL A 1 187 ? -0.679 7.980 -17.583 1.00 80.44 187 VAL A N 1
ATOM 1442 C CA . VAL A 1 187 ? 0.696 8.303 -17.982 1.00 80.44 187 VAL A CA 1
ATOM 1443 C C . VAL A 1 187 ? 1.602 7.094 -17.832 1.00 80.44 187 VAL A C 1
ATOM 1445 O O . VAL A 1 187 ? 1.349 6.205 -17.024 1.00 80.44 187 VAL A O 1
ATOM 1448 N N . GLN A 1 188 ? 2.681 7.057 -18.611 1.00 89.38 188 GLN A N 1
ATOM 1449 C CA . GLN A 1 188 ? 3.696 6.017 -18.488 1.00 89.38 188 GLN A CA 1
ATOM 1450 C C . GLN A 1 188 ? 4.289 6.038 -17.060 1.00 89.38 188 GLN A C 1
ATOM 1452 O O . GLN A 1 188 ? 4.904 7.043 -16.694 1.00 89.38 188 GLN A O 1
ATOM 1457 N N . PRO A 1 189 ? 4.121 4.973 -16.247 1.00 87.75 189 PRO A N 1
ATOM 1458 C CA . PRO A 1 189 ? 4.454 5.029 -14.824 1.00 87.75 189 PRO A CA 1
ATOM 1459 C C . PRO A 1 189 ? 5.944 4.798 -14.540 1.00 87.75 189 PRO A C 1
ATOM 1461 O O . PRO A 1 189 ? 6.429 5.209 -13.490 1.00 87.75 189 PRO A O 1
ATOM 1464 N N . ASN A 1 190 ? 6.682 4.163 -15.452 1.00 89.69 190 ASN A N 1
ATOM 1465 C CA . ASN A 1 190 ? 8.113 3.878 -15.325 1.00 89.69 190 ASN A CA 1
ATOM 1466 C C . ASN A 1 190 ? 8.728 3.581 -16.712 1.00 89.69 190 ASN A C 1
ATOM 1468 O O . ASN A 1 190 ? 8.029 3.608 -17.722 1.00 89.69 190 ASN A O 1
ATOM 1472 N N . GLN A 1 191 ? 10.036 3.317 -16.796 1.00 89.62 191 GLN A N 1
ATOM 1473 C CA . GLN A 1 191 ? 10.708 3.078 -18.084 1.00 89.62 191 GLN A CA 1
ATOM 1474 C C . GLN A 1 191 ? 10.410 1.709 -18.718 1.00 89.62 191 GLN A C 1
ATOM 1476 O O . GLN A 1 191 ? 10.683 1.527 -19.903 1.00 89.62 191 GLN A O 1
ATOM 1481 N N . GLN A 1 192 ? 9.915 0.749 -17.941 1.00 91.75 192 GLN A N 1
ATOM 1482 C CA . GLN A 1 192 ? 9.687 -0.636 -18.350 1.00 91.75 192 GLN A CA 1
ATOM 1483 C C . GLN A 1 192 ? 8.276 -0.832 -18.913 1.00 91.75 192 GLN A C 1
ATOM 1485 O O . GLN A 1 192 ? 8.100 -1.515 -19.919 1.00 91.75 192 GLN A O 1
ATOM 1490 N N . ASP A 1 193 ? 7.291 -0.185 -18.298 1.00 93.00 193 ASP A N 1
ATOM 1491 C CA . ASP A 1 193 ? 5.882 -0.301 -18.636 1.00 93.00 193 ASP A CA 1
ATOM 1492 C C . ASP A 1 193 ? 5.433 0.874 -19.494 1.00 93.00 193 ASP A C 1
ATOM 1494 O O . ASP A 1 193 ? 5.536 2.034 -19.100 1.00 93.00 193 ASP A O 1
ATOM 1498 N N . SER A 1 194 ? 4.871 0.579 -20.664 1.00 90.50 194 SER A N 1
ATOM 1499 C CA . SER A 1 194 ? 4.410 1.596 -21.617 1.00 90.50 194 SER A CA 1
ATOM 1500 C C . SER A 1 194 ? 3.105 2.290 -21.208 1.00 90.50 194 SER A C 1
ATOM 1502 O O . SER A 1 194 ? 2.750 3.313 -21.788 1.00 90.50 194 SER A O 1
ATOM 1504 N N . SER A 1 195 ? 2.371 1.742 -20.234 1.00 92.81 195 SER A N 1
ATOM 1505 C CA . SER A 1 195 ? 1.086 2.274 -19.769 1.00 92.81 195 SER A CA 1
ATOM 1506 C C . SER A 1 195 ? 0.775 1.843 -18.328 1.00 92.81 195 SER A C 1
ATOM 1508 O O . SER A 1 195 ? 1.324 0.842 -17.862 1.00 92.81 195 SER A O 1
ATOM 1510 N N . PRO A 1 196 ? -0.163 2.519 -17.637 1.00 91.75 196 PRO A N 1
ATOM 1511 C CA . PRO A 1 196 ? -0.654 2.075 -16.330 1.00 91.75 196 PRO A CA 1
ATOM 1512 C C . PRO A 1 196 ? -1.255 0.668 -16.366 1.00 91.75 196 PRO A C 1
ATOM 1514 O O . PRO A 1 196 ? -1.073 -0.109 -15.435 1.00 91.75 196 PRO A O 1
ATOM 1517 N N . ALA A 1 197 ? -1.942 0.313 -17.458 1.00 95.44 197 ALA A N 1
ATOM 1518 C CA . ALA A 1 197 ? -2.511 -1.020 -17.626 1.00 95.44 197 ALA A CA 1
ATOM 1519 C C . ALA A 1 197 ? -1.420 -2.101 -17.681 1.00 95.44 197 ALA A C 1
ATOM 1521 O O . ALA A 1 197 ? -1.588 -3.155 -17.071 1.00 95.44 197 ALA A O 1
ATOM 1522 N N . ALA A 1 198 ? -0.297 -1.837 -18.358 1.00 95.94 198 ALA A N 1
ATOM 1523 C CA . ALA A 1 198 ? 0.846 -2.750 -18.379 1.00 95.94 198 ALA A CA 1
ATOM 1524 C C . ALA A 1 198 ? 1.410 -2.958 -16.962 1.00 95.94 198 ALA A C 1
ATOM 1526 O O . ALA A 1 198 ? 1.411 -4.086 -16.477 1.00 95.94 198 ALA A O 1
ATOM 1527 N N . ALA A 1 199 ? 1.724 -1.872 -16.249 1.00 95.69 199 ALA A N 1
ATOM 1528 C CA . ALA A 1 199 ? 2.251 -1.941 -14.884 1.00 95.69 199 ALA A CA 1
ATOM 1529 C C . ALA A 1 199 ? 1.299 -2.655 -13.902 1.00 95.69 199 ALA A C 1
ATOM 1531 O O . ALA A 1 199 ? 1.717 -3.512 -13.122 1.00 95.69 199 ALA A O 1
ATOM 1532 N N . ASN A 1 200 ? -0.008 -2.375 -13.974 1.00 96.19 200 ASN A N 1
ATOM 1533 C CA . ASN A 1 200 ? -1.012 -3.062 -13.155 1.00 96.19 200 ASN A CA 1
ATOM 1534 C C . ASN A 1 200 ? -1.037 -4.576 -13.423 1.00 96.19 200 ASN A C 1
ATOM 1536 O O . ASN A 1 200 ? -1.265 -5.363 -12.505 1.00 96.19 200 ASN A O 1
ATOM 1540 N N . SER A 1 201 ? -0.795 -4.993 -14.669 1.00 97.12 201 SER A N 1
ATOM 1541 C CA . SER A 1 201 ? -0.799 -6.410 -15.057 1.00 97.12 201 SER A CA 1
ATOM 1542 C C . SER A 1 201 ? 0.315 -7.187 -14.379 1.00 97.12 201 SER A C 1
ATOM 1544 O O . SER A 1 201 ? 0.074 -8.305 -13.931 1.00 97.12 201 SER A O 1
ATOM 1546 N N . GLU A 1 202 ? 1.499 -6.587 -14.240 1.00 96.75 202 GLU A N 1
ATOM 1547 C CA . GLU A 1 202 ? 2.632 -7.193 -13.537 1.00 96.75 202 GLU A CA 1
ATOM 1548 C C . GLU A 1 202 ? 2.289 -7.449 -12.062 1.00 96.75 202 GLU A C 1
ATOM 1550 O O . GLU A 1 202 ? 2.466 -8.558 -11.552 1.00 96.75 202 GLU A O 1
ATOM 1555 N N . VAL A 1 203 ? 1.693 -6.466 -11.379 1.00 97.50 203 VAL A N 1
ATOM 1556 C CA . VAL A 1 203 ? 1.267 -6.602 -9.974 1.00 97.50 203 VAL A CA 1
ATOM 1557 C C . VAL A 1 203 ? 0.167 -7.659 -9.817 1.00 97.50 203 VAL A C 1
ATOM 1559 O O . VAL A 1 203 ? 0.220 -8.500 -8.911 1.00 97.50 203 VAL A O 1
ATOM 1562 N N . ILE A 1 204 ? -0.822 -7.666 -10.713 1.00 97.62 204 ILE A N 1
ATOM 1563 C CA . ILE A 1 204 ? -1.892 -8.673 -10.729 1.00 97.62 204 ILE A CA 1
ATOM 1564 C C . ILE A 1 204 ? -1.307 -10.072 -10.973 1.00 97.62 204 ILE A C 1
ATOM 1566 O O . ILE A 1 204 ? -1.673 -11.026 -10.282 1.00 97.62 204 ILE A O 1
ATOM 1570 N N . ALA A 1 205 ? -0.369 -10.210 -11.912 1.00 97.62 205 ALA A N 1
ATOM 1571 C CA . ALA A 1 205 ? 0.297 -11.472 -12.214 1.00 97.62 205 ALA A CA 1
ATOM 1572 C C . ALA A 1 205 ? 1.116 -11.988 -11.020 1.00 97.62 205 ALA A C 1
ATOM 1574 O O . ALA A 1 205 ? 1.058 -13.183 -10.713 1.00 97.62 205 ALA A O 1
ATOM 1575 N N . ILE A 1 206 ? 1.812 -11.102 -10.296 1.00 97.50 206 ILE A N 1
ATOM 1576 C CA . ILE A 1 206 ? 2.524 -11.439 -9.055 1.00 97.50 206 ILE A CA 1
ATOM 1577 C C . ILE A 1 206 ? 1.549 -11.982 -8.009 1.00 97.50 206 ILE A C 1
ATOM 1579 O O . ILE A 1 206 ? 1.780 -13.070 -7.474 1.00 97.50 206 ILE A O 1
ATOM 1583 N N . ASN A 1 207 ? 0.438 -11.284 -7.753 1.00 97.94 207 ASN A N 1
ATOM 1584 C CA . ASN A 1 207 ? -0.584 -11.753 -6.814 1.00 97.94 207 ASN A CA 1
ATOM 1585 C C . ASN A 1 207 ? -1.129 -13.125 -7.215 1.00 97.94 207 ASN A C 1
ATOM 1587 O O . ASN A 1 207 ? -1.126 -14.048 -6.401 1.00 97.94 207 ASN A O 1
ATOM 1591 N N . ASN A 1 208 ? -1.526 -13.296 -8.477 1.00 96.62 208 ASN A N 1
ATOM 1592 C CA . ASN A 1 208 ? -2.032 -14.570 -8.986 1.00 96.62 208 ASN A CA 1
ATOM 1593 C C . ASN A 1 208 ? -0.999 -15.695 -8.833 1.00 96.62 208 ASN A C 1
ATOM 1595 O O . ASN A 1 208 ? -1.348 -16.811 -8.453 1.00 96.62 208 ASN A O 1
ATOM 1599 N N . SER A 1 209 ? 0.279 -15.423 -9.093 1.00 97.06 209 SER A N 1
ATOM 1600 C CA . SER A 1 209 ? 1.351 -16.410 -8.949 1.00 97.06 209 SER A CA 1
ATOM 1601 C C . SER A 1 209 ? 1.577 -16.808 -7.488 1.00 97.06 209 SER A C 1
ATOM 1603 O O . SER A 1 209 ? 1.635 -17.998 -7.172 1.00 97.06 209 SER A O 1
ATOM 1605 N N . VAL A 1 210 ? 1.692 -15.830 -6.585 1.00 96.12 210 VAL A N 1
ATOM 1606 C CA . VAL A 1 210 ? 2.025 -16.063 -5.173 1.00 96.12 210 VAL A CA 1
ATOM 1607 C C . VAL A 1 210 ? 0.848 -16.675 -4.418 1.00 96.12 210 VAL A C 1
ATOM 1609 O O . VAL A 1 210 ? 1.023 -17.683 -3.733 1.00 96.12 210 VAL A O 1
ATOM 1612 N N . LEU A 1 211 ? -0.359 -16.127 -4.572 1.00 95.75 211 LEU A N 1
ATOM 1613 C CA . LEU A 1 211 ? -1.543 -16.591 -3.843 1.00 95.75 211 LEU A CA 1
ATOM 1614 C C . LEU A 1 211 ? -1.909 -18.038 -4.201 1.00 95.75 211 LEU A C 1
ATOM 1616 O O . LEU A 1 211 ? -2.306 -18.803 -3.320 1.00 95.75 211 LEU A O 1
ATOM 1620 N N . ASN A 1 212 ? -1.688 -18.452 -5.454 1.00 95.38 212 ASN A N 1
ATOM 1621 C CA . ASN A 1 212 ? -1.903 -19.834 -5.896 1.00 95.38 212 ASN A CA 1
ATOM 1622 C C . ASN A 1 212 ? -0.887 -20.837 -5.324 1.00 95.38 212 ASN A C 1
ATOM 1624 O O . ASN A 1 212 ? -1.122 -22.042 -5.377 1.00 95.38 212 ASN A O 1
ATOM 1628 N N . LYS A 1 213 ? 0.236 -20.370 -4.763 1.00 96.31 213 LYS A N 1
ATOM 1629 C CA . LYS A 1 213 ? 1.230 -21.227 -4.092 1.00 96.31 213 LYS A CA 1
ATOM 1630 C C . LYS A 1 213 ? 0.933 -21.422 -2.606 1.00 96.31 213 LYS A C 1
ATOM 1632 O O . LYS A 1 213 ? 1.516 -22.307 -1.984 1.00 96.31 213 LYS A O 1
ATOM 1637 N N . LEU A 1 214 ? 0.043 -20.614 -2.028 1.00 95.50 214 LEU A N 1
ATOM 1638 C CA . LEU A 1 214 ? -0.353 -20.744 -0.630 1.00 95.50 214 LEU A CA 1
ATOM 1639 C C . LEU A 1 214 ? -1.311 -21.934 -0.459 1.00 95.50 214 LEU A C 1
ATOM 1641 O O . LEU A 1 214 ? -2.302 -22.085 -1.179 1.00 95.50 214 LEU A O 1
ATOM 1645 N N . VAL A 1 215 ? -1.031 -22.787 0.523 1.00 95.25 215 VAL A N 1
ATOM 1646 C CA . VAL A 1 215 ? -1.755 -24.049 0.740 1.00 95.25 215 VAL A CA 1
ATOM 1647 C C . VAL A 1 215 ? -2.972 -23.868 1.649 1.00 95.25 215 VAL A C 1
ATOM 1649 O O . VAL A 1 215 ? -2.971 -23.025 2.540 1.00 95.25 215 VAL A O 1
ATOM 1652 N N . GLY A 1 216 ? -4.025 -24.665 1.438 1.00 93.38 216 GLY A N 1
ATOM 1653 C CA . GLY A 1 216 ? -5.196 -24.718 2.326 1.00 93.38 216 GLY A CA 1
ATOM 1654 C C . GLY A 1 216 ? -5.809 -23.347 2.642 1.00 93.38 216 GLY A C 1
ATOM 1655 O O . GLY A 1 216 ? -5.976 -22.516 1.744 1.00 93.38 216 GLY A O 1
ATOM 1656 N N . ASN A 1 217 ? -6.103 -23.122 3.926 1.00 93.19 217 ASN A N 1
ATOM 1657 C CA . ASN A 1 217 ? -6.686 -21.890 4.471 1.00 93.19 217 ASN A CA 1
ATOM 1658 C C . ASN A 1 217 ? -5.617 -20.943 5.044 1.00 93.19 217 ASN A C 1
ATOM 1660 O O . ASN A 1 217 ? -5.822 -20.343 6.095 1.00 93.19 217 ASN A O 1
ATOM 1664 N N . ASP A 1 218 ? -4.449 -20.856 4.405 1.00 96.56 218 ASP A N 1
ATOM 1665 C CA . ASP A 1 218 ? -3.403 -19.922 4.824 1.00 96.56 218 ASP A CA 1
ATOM 1666 C C . ASP A 1 218 ? -3.946 -18.487 4.890 1.00 96.56 218 ASP A C 1
ATOM 1668 O O . ASP A 1 218 ? -4.376 -17.933 3.876 1.00 96.56 218 ASP A O 1
ATOM 1672 N N . VAL A 1 219 ? -3.898 -17.884 6.081 1.00 96.69 219 VAL A N 1
ATOM 1673 C CA . VAL A 1 219 ? -4.431 -16.540 6.353 1.00 96.69 219 VAL A CA 1
ATOM 1674 C C . VAL A 1 219 ? -3.807 -15.466 5.460 1.00 96.69 219 VAL A C 1
ATOM 1676 O O . VAL A 1 219 ? -4.438 -14.457 5.151 1.00 96.69 219 VAL A O 1
ATOM 1679 N N . ARG A 1 220 ? -2.588 -15.699 4.956 1.00 96.44 220 ARG A N 1
ATOM 1680 C CA . ARG A 1 220 ? -1.901 -14.785 4.034 1.00 96.44 220 ARG A CA 1
ATOM 1681 C C . ARG A 1 220 ? -2.632 -14.633 2.703 1.00 96.44 220 ARG A C 1
ATOM 1683 O O . ARG A 1 220 ? -2.424 -13.634 2.028 1.00 96.44 220 ARG A O 1
ATOM 1690 N N . LYS A 1 221 ? -3.543 -15.550 2.350 1.00 96.50 221 LYS A N 1
ATOM 1691 C CA . LYS A 1 221 ? -4.424 -15.410 1.178 1.00 96.50 221 LYS A CA 1
ATOM 1692 C C . LYS A 1 221 ? -5.367 -14.209 1.259 1.00 96.50 221 LYS A C 1
ATOM 1694 O O . LYS A 1 221 ? -5.911 -13.795 0.238 1.00 96.50 221 LYS A O 1
ATOM 1699 N N . ASN A 1 222 ? -5.566 -13.658 2.454 1.00 97.50 222 ASN A N 1
ATOM 1700 C CA . ASN A 1 222 ? -6.367 -12.460 2.653 1.00 97.50 222 ASN A CA 1
ATOM 1701 C C . ASN A 1 222 ? -5.567 -11.163 2.478 1.00 97.50 222 ASN A C 1
ATOM 1703 O O . ASN A 1 222 ? -6.154 -10.092 2.583 1.00 97.50 222 ASN A O 1
ATOM 1707 N N . TYR A 1 223 ? -4.266 -11.238 2.185 1.00 97.75 223 TYR A N 1
ATOM 1708 C CA . TYR A 1 223 ? -3.399 -10.079 1.994 1.00 97.75 223 TYR A CA 1
ATOM 1709 C C . TYR A 1 223 ? -2.893 -10.032 0.555 1.00 97.75 223 TYR A C 1
ATOM 1711 O O . TYR A 1 223 ? -2.288 -10.986 0.069 1.00 97.75 223 TYR A O 1
ATOM 1719 N N . ILE A 1 224 ? -3.148 -8.918 -0.121 1.00 97.00 224 ILE A N 1
ATOM 1720 C CA . ILE A 1 224 ? -2.756 -8.690 -1.511 1.00 97.00 224 ILE A CA 1
ATOM 1721 C C . ILE A 1 224 ? -1.581 -7.721 -1.575 1.00 97.00 224 ILE A C 1
ATOM 1723 O O . ILE A 1 224 ? -1.487 -6.776 -0.791 1.00 97.00 224 ILE A O 1
ATOM 1727 N N . PHE A 1 225 ? -0.677 -7.972 -2.513 1.00 97.62 225 PHE A N 1
ATOM 1728 C CA . PHE A 1 225 ? 0.402 -7.065 -2.869 1.00 97.62 225 PHE A CA 1
ATOM 1729 C C . PHE A 1 225 ? -0.165 -5.924 -3.718 1.00 97.62 225 PHE A C 1
ATOM 1731 O O . PHE A 1 225 ? -0.738 -6.169 -4.776 1.00 97.62 225 PHE A O 1
ATOM 1738 N N . ILE A 1 226 ? -0.035 -4.688 -3.248 1.00 96.25 226 ILE A N 1
ATOM 1739 C CA . ILE A 1 226 ? -0.559 -3.503 -3.942 1.00 96.25 226 ILE A CA 1
ATOM 1740 C C . ILE A 1 226 ? 0.457 -2.963 -4.946 1.00 96.25 226 ILE A C 1
ATOM 1742 O O . ILE A 1 226 ? 0.075 -2.464 -5.998 1.00 96.25 226 ILE A O 1
ATOM 1746 N N . GLY A 1 227 ? 1.749 -3.071 -4.645 1.00 95.56 227 GLY A N 1
ATOM 1747 C CA . GLY A 1 227 ? 2.796 -2.551 -5.512 1.00 95.56 227 GLY A CA 1
ATOM 1748 C C . GLY A 1 227 ? 4.113 -2.313 -4.792 1.00 95.56 227 GLY A C 1
ATOM 1749 O O . GLY A 1 227 ? 4.194 -2.414 -3.562 1.00 95.56 227 GLY A O 1
ATOM 1750 N N . SER A 1 228 ? 5.133 -1.971 -5.577 1.00 94.69 228 SER A N 1
ATOM 1751 C CA . SER A 1 228 ? 6.437 -1.538 -5.082 1.00 94.69 228 SER A CA 1
ATOM 1752 C C . SER A 1 228 ? 6.897 -0.267 -5.788 1.00 94.69 228 SER A C 1
ATOM 1754 O O . SER A 1 228 ? 6.878 -0.195 -7.017 1.00 94.69 228 SER A O 1
ATOM 1756 N N . THR A 1 229 ? 7.373 0.707 -5.014 1.00 93.00 229 THR A N 1
ATOM 1757 C CA . THR A 1 229 ? 7.965 1.957 -5.509 1.00 93.00 229 THR A CA 1
ATOM 1758 C C . THR A 1 229 ? 9.418 2.088 -5.062 1.00 93.00 229 THR A C 1
ATOM 1760 O O . THR A 1 229 ? 9.795 1.642 -3.975 1.00 93.00 229 THR A O 1
ATOM 1763 N N . TRP A 1 230 ? 10.247 2.692 -5.906 1.00 92.69 230 TRP A N 1
ATOM 1764 C CA . TRP A 1 230 ? 11.641 3.030 -5.611 1.00 92.69 230 TRP A CA 1
ATOM 1765 C C . TRP A 1 230 ? 12.060 4.272 -6.403 1.00 92.69 230 TRP A C 1
ATOM 1767 O O . TRP A 1 230 ? 11.314 4.769 -7.250 1.00 92.69 230 TRP A O 1
ATOM 1777 N N . THR A 1 231 ? 13.233 4.826 -6.104 1.00 91.12 231 THR A N 1
ATOM 1778 C CA . THR A 1 231 ? 13.709 6.043 -6.766 1.00 91.12 231 THR A CA 1
ATOM 1779 C C . THR A 1 231 ? 14.509 5.737 -8.022 1.00 91.12 231 THR A C 1
ATOM 1781 O O . THR A 1 231 ? 15.369 4.856 -8.065 1.00 91.12 231 THR A O 1
ATOM 1784 N N . MET A 1 232 ? 14.271 6.524 -9.068 1.00 90.50 232 MET A N 1
ATOM 1785 C CA . MET A 1 232 ? 15.007 6.393 -10.314 1.00 90.50 232 MET A CA 1
ATOM 1786 C C . MET A 1 232 ? 16.507 6.632 -10.110 1.00 90.50 232 MET A C 1
ATOM 1788 O O . MET A 1 232 ? 16.915 7.626 -9.498 1.00 90.50 232 MET A O 1
ATOM 1792 N N . ASN A 1 233 ? 17.316 5.739 -10.692 1.00 88.19 233 ASN A N 1
ATOM 1793 C CA . ASN A 1 233 ? 18.784 5.726 -10.630 1.00 88.19 233 ASN A CA 1
ATOM 1794 C C . ASN A 1 233 ? 19.342 5.625 -9.198 1.00 88.19 233 ASN A C 1
ATOM 1796 O O . ASN A 1 233 ? 20.493 5.993 -8.958 1.00 88.19 233 ASN A O 1
ATOM 1800 N N . GLY A 1 234 ? 18.508 5.181 -8.255 1.00 82.31 234 GLY A N 1
ATOM 1801 C CA . GLY A 1 234 ? 18.776 5.134 -6.823 1.00 82.31 234 GLY A CA 1
ATOM 1802 C C . GLY A 1 234 ? 19.279 6.428 -6.206 1.00 82.31 234 GLY A C 1
ATOM 1803 O O . GLY A 1 234 ? 20.087 6.421 -5.276 1.00 82.31 234 GLY A O 1
ATOM 1804 N N . ALA A 1 235 ? 18.825 7.554 -6.753 1.00 87.56 235 ALA A N 1
ATOM 1805 C CA . ALA A 1 235 ? 19.064 8.857 -6.164 1.00 87.56 235 ALA A CA 1
ATOM 1806 C C . ALA A 1 235 ? 18.133 9.090 -4.963 1.00 87.56 235 ALA A C 1
ATOM 1808 O O . ALA A 1 235 ? 17.171 8.357 -4.730 1.00 87.56 235 ALA A O 1
ATOM 1809 N N . VAL A 1 236 ? 18.425 10.137 -4.194 1.00 84.94 236 VAL A N 1
ATOM 1810 C CA . VAL A 1 236 ? 17.537 10.613 -3.125 1.00 84.94 236 VAL A CA 1
ATOM 1811 C C . VAL A 1 236 ? 16.176 10.968 -3.736 1.00 84.94 236 VAL A C 1
ATOM 1813 O O . VAL A 1 236 ? 16.167 11.553 -4.824 1.00 84.94 236 VAL A O 1
ATOM 1816 N N . PRO A 1 237 ? 15.047 10.636 -3.081 1.00 88.25 237 PRO A N 1
ATOM 1817 C CA . PRO A 1 237 ? 13.731 11.090 -3.514 1.00 88.25 237 PRO A CA 1
ATOM 1818 C C . PRO A 1 237 ? 13.730 12.588 -3.807 1.00 88.25 237 PRO A C 1
ATOM 1820 O O . PRO A 1 237 ? 14.240 13.362 -3.006 1.00 8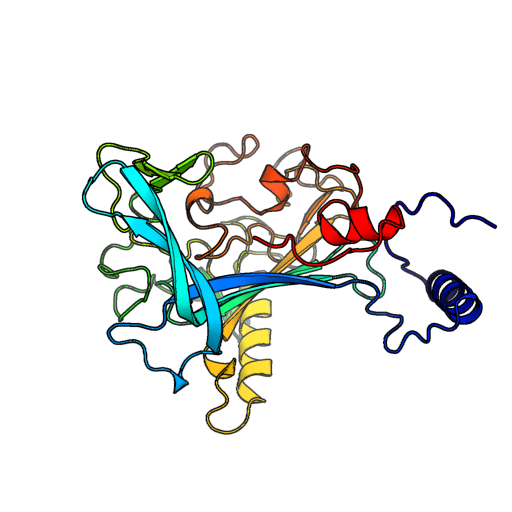8.25 237 PRO A O 1
ATOM 1823 N N . ASN A 1 238 ? 13.160 13.001 -4.938 1.00 85.69 238 ASN A N 1
ATOM 1824 C CA . ASN A 1 238 ? 13.080 14.417 -5.318 1.00 85.69 238 ASN A CA 1
ATOM 1825 C C . ASN A 1 238 ? 11.660 14.999 -5.189 1.00 85.69 238 ASN A C 1
ATOM 1827 O O . ASN A 1 238 ? 11.430 16.153 -5.540 1.00 85.69 238 ASN A O 1
ATOM 1831 N N . GLY A 1 239 ? 10.705 14.203 -4.694 1.00 84.31 239 GLY A N 1
ATOM 1832 C CA . GLY A 1 239 ? 9.301 14.594 -4.552 1.00 84.31 239 GLY A CA 1
ATOM 1833 C C . GLY A 1 239 ? 8.435 14.331 -5.785 1.00 84.31 239 GLY A C 1
ATOM 1834 O O . GLY A 1 239 ? 7.213 14.420 -5.689 1.00 84.31 239 GLY A O 1
ATOM 1835 N N . ASN A 1 240 ? 9.036 13.984 -6.926 1.00 85.44 240 ASN A N 1
ATOM 1836 C CA . ASN A 1 240 ? 8.317 13.771 -8.177 1.00 85.44 240 ASN A CA 1
ATOM 1837 C C . ASN A 1 240 ? 7.919 12.310 -8.363 1.00 85.44 240 ASN A C 1
ATOM 1839 O O . ASN A 1 240 ? 8.655 11.390 -8.010 1.00 85.44 240 ASN A O 1
ATOM 1843 N N . VAL A 1 241 ? 6.783 12.115 -9.020 1.00 87.06 241 VAL A N 1
ATOM 1844 C CA . VAL A 1 241 ? 6.397 10.849 -9.648 1.00 87.06 241 VAL A CA 1
ATOM 1845 C C . VAL A 1 241 ? 6.912 10.836 -11.081 1.00 87.06 241 VAL A C 1
ATOM 1847 O O . VAL A 1 241 ? 6.905 11.880 -11.743 1.00 87.06 241 VAL A O 1
ATOM 1850 N N . TYR A 1 242 ? 7.368 9.676 -11.559 1.00 88.50 242 TYR A N 1
ATOM 1851 C CA . TYR A 1 242 ? 7.815 9.546 -12.938 1.00 88.50 242 TYR A CA 1
ATOM 1852 C C . TYR A 1 242 ? 6.699 9.860 -13.925 1.00 88.50 242 TYR A C 1
ATOM 1854 O O . TYR A 1 242 ? 5.612 9.289 -13.865 1.00 88.50 242 TYR A O 1
ATOM 1862 N N . ASN A 1 243 ? 6.996 10.774 -14.842 1.00 86.44 243 ASN A N 1
ATOM 1863 C CA . ASN A 1 243 ? 6.094 11.155 -15.910 1.00 86.44 243 ASN A CA 1
ATOM 1864 C C . ASN A 1 243 ? 6.911 11.754 -17.070 1.00 86.44 243 ASN A C 1
ATOM 1866 O O . ASN A 1 243 ? 7.495 12.830 -16.907 1.00 86.44 243 ASN A O 1
ATOM 1870 N N . PRO A 1 244 ? 6.959 11.103 -18.245 1.00 86.25 244 PRO A N 1
ATOM 1871 C CA . PRO A 1 244 ? 7.743 11.592 -19.377 1.00 86.25 244 PRO A CA 1
ATOM 1872 C C . PRO A 1 244 ? 7.176 12.864 -20.019 1.00 86.25 244 PRO A C 1
ATOM 1874 O O . PRO A 1 244 ? 7.894 13.535 -20.757 1.00 86.25 244 PRO A O 1
ATOM 1877 N N . THR A 1 245 ? 5.917 13.220 -19.750 1.00 83.38 245 THR A N 1
ATOM 1878 C CA . THR A 1 245 ? 5.271 14.413 -20.315 1.00 83.38 245 THR A CA 1
ATOM 1879 C C . THR A 1 245 ? 5.407 15.646 -19.422 1.00 83.38 245 THR A C 1
ATOM 1881 O O . THR A 1 245 ? 4.948 16.721 -19.804 1.00 83.38 245 THR A O 1
ATOM 1884 N N . VAL A 1 246 ? 6.015 15.517 -18.237 1.00 78.62 246 VAL A N 1
ATOM 1885 C CA . VAL A 1 246 ? 6.166 16.602 -17.258 1.00 78.62 246 VAL A CA 1
ATOM 1886 C C . VAL A 1 246 ? 7.647 16.899 -17.032 1.00 78.62 246 VAL A C 1
ATOM 1888 O O . VAL A 1 246 ? 8.447 16.023 -16.704 1.00 78.62 246 VAL A O 1
ATOM 1891 N N . SER A 1 247 ? 8.029 18.166 -17.200 1.00 78.75 247 SER A N 1
ATOM 1892 C CA . SER A 1 247 ? 9.406 18.611 -16.969 1.00 78.75 247 SER A CA 1
ATOM 1893 C C . SER A 1 247 ? 9.827 18.359 -15.518 1.00 78.75 247 SER A C 1
ATOM 1895 O O . SER A 1 247 ? 9.121 18.738 -14.590 1.00 78.75 247 SER A O 1
ATOM 1897 N N . GLY A 1 248 ? 10.993 17.741 -15.313 1.00 76.94 248 GLY A N 1
ATOM 1898 C CA . GLY A 1 248 ? 11.517 17.399 -13.981 1.00 76.94 248 GLY A CA 1
ATOM 1899 C C . GLY A 1 248 ? 11.031 16.054 -13.423 1.00 76.94 248 GLY A C 1
ATOM 1900 O O . GLY A 1 248 ? 11.686 15.497 -12.542 1.00 76.94 248 GLY A O 1
ATOM 1901 N N . SER A 1 249 ? 9.972 15.470 -13.990 1.00 83.12 249 SER A N 1
ATOM 1902 C CA . SER A 1 249 ? 9.460 14.140 -13.623 1.00 83.12 249 SER A CA 1
ATOM 1903 C C . SER A 1 249 ? 10.205 12.979 -14.293 1.00 83.12 249 SER A C 1
ATOM 1905 O O . SER A 1 249 ? 9.842 11.822 -14.122 1.00 83.12 249 SER A O 1
ATOM 1907 N N . THR A 1 250 ? 11.281 13.252 -15.027 1.00 89.06 250 THR A N 1
ATOM 1908 C CA . THR A 1 250 ? 12.218 12.238 -15.550 1.00 89.06 250 THR A CA 1
ATOM 1909 C C . THR A 1 250 ? 13.609 12.344 -14.923 1.00 89.06 250 THR A C 1
ATOM 1911 O O . THR A 1 250 ? 14.531 11.635 -15.324 1.00 89.06 250 THR A O 1
ATOM 1914 N N . ALA A 1 251 ? 13.778 13.233 -13.938 1.00 89.81 251 ALA A N 1
ATOM 1915 C CA . ALA A 1 251 ? 15.040 13.410 -13.236 1.00 89.81 251 ALA A CA 1
ATOM 1916 C C . ALA A 1 251 ? 15.317 12.245 -12.260 1.00 89.81 251 ALA A C 1
ATOM 1918 O O . ALA A 1 251 ? 14.372 11.662 -11.714 1.00 89.81 251 ALA A O 1
ATOM 1919 N N . PRO A 1 252 ? 16.600 11.938 -11.972 1.00 91.06 252 PRO A N 1
ATOM 1920 C CA . PRO A 1 252 ? 16.965 11.019 -10.896 1.00 91.06 252 PRO A CA 1
ATOM 1921 C C . PRO A 1 252 ? 16.253 11.381 -9.587 1.00 91.06 252 PRO A C 1
ATOM 1923 O O . PRO A 1 252 ? 16.134 12.562 -9.251 1.00 91.06 252 PRO A O 1
ATOM 1926 N N . GLY A 1 253 ? 15.783 10.370 -8.857 1.00 88.31 253 GLY A N 1
ATOM 1927 C CA . GLY A 1 253 ? 15.051 10.559 -7.601 1.00 88.31 253 GLY A CA 1
ATOM 1928 C C . GLY A 1 253 ? 13.531 10.591 -7.753 1.00 88.31 253 GLY A C 1
ATOM 1929 O O . GLY A 1 253 ? 12.833 10.557 -6.741 1.00 88.31 253 GLY A O 1
ATOM 1930 N N . ALA A 1 254 ? 13.012 10.628 -8.986 1.00 89.56 254 ALA A N 1
ATOM 1931 C CA . ALA A 1 254 ? 11.583 10.463 -9.230 1.00 89.56 254 ALA A CA 1
ATOM 1932 C C . ALA A 1 254 ? 11.138 9.038 -8.865 1.00 89.56 254 ALA A C 1
ATOM 1934 O O . ALA A 1 254 ? 11.892 8.080 -9.059 1.00 89.56 254 ALA A O 1
ATOM 1935 N N . ALA A 1 255 ? 9.920 8.899 -8.354 1.00 90.44 255 ALA A N 1
ATOM 1936 C CA . ALA A 1 255 ? 9.320 7.615 -8.020 1.00 90.44 255 ALA A CA 1
ATOM 1937 C C . ALA A 1 255 ? 9.001 6.807 -9.283 1.00 90.44 255 ALA A C 1
ATOM 1939 O O . ALA A 1 255 ? 8.315 7.305 -10.177 1.00 90.44 255 ALA A O 1
ATOM 1940 N N . ILE A 1 256 ? 9.481 5.567 -9.340 1.00 92.06 256 ILE A N 1
ATOM 1941 C CA . ILE A 1 256 ? 9.242 4.592 -10.414 1.00 92.06 256 ILE A CA 1
ATOM 1942 C C . ILE A 1 256 ? 8.767 3.253 -9.826 1.00 92.06 256 ILE A C 1
ATOM 1944 O O . ILE A 1 256 ? 8.647 3.110 -8.610 1.00 92.06 256 ILE A O 1
ATOM 1948 N N . GLY A 1 257 ? 8.477 2.274 -10.688 1.00 92.56 257 GLY A N 1
ATOM 1949 C CA . GLY A 1 257 ? 7.753 1.055 -10.321 1.00 92.56 257 GLY A CA 1
ATOM 1950 C C . GLY A 1 257 ? 6.250 1.308 -10.369 1.00 92.56 257 GLY A C 1
ATOM 1951 O O . GLY A 1 257 ? 5.751 1.841 -11.365 1.00 92.56 257 GLY A O 1
ATOM 1952 N N . THR A 1 258 ? 5.540 0.999 -9.284 1.00 92.75 258 THR A N 1
ATOM 1953 C CA . THR A 1 258 ? 4.181 1.505 -9.042 1.00 92.75 258 THR A CA 1
ATOM 1954 C C . THR A 1 258 ? 4.293 2.952 -8.559 1.00 92.75 258 THR A C 1
ATOM 1956 O O . THR A 1 258 ? 4.354 3.240 -7.363 1.00 92.75 258 THR A O 1
ATOM 1959 N N . SER A 1 259 ? 4.445 3.866 -9.514 1.00 88.50 259 SER A N 1
ATOM 1960 C CA . SER A 1 259 ? 4.969 5.216 -9.290 1.00 88.50 259 SER A CA 1
ATOM 1961 C C . SER A 1 259 ? 4.055 6.158 -8.499 1.00 88.50 259 SER A C 1
ATOM 1963 O O . SER A 1 259 ? 4.522 7.177 -8.001 1.00 88.50 259 SER A O 1
ATOM 1965 N N . SER A 1 260 ? 2.776 5.819 -8.334 1.00 88.94 260 SER A N 1
ATOM 1966 C CA . SER A 1 260 ? 1.801 6.528 -7.491 1.00 88.94 260 SER A CA 1
ATOM 1967 C C . SER A 1 260 ? 1.241 5.614 -6.391 1.00 88.94 260 SER A C 1
ATOM 1969 O O . SER A 1 260 ? 0.041 5.576 -6.125 1.00 88.94 260 SER A O 1
ATOM 1971 N N . LEU A 1 261 ? 2.117 4.802 -5.786 1.00 90.25 261 LEU A N 1
ATOM 1972 C CA . LEU A 1 261 ? 1.751 3.878 -4.716 1.00 90.25 261 LEU A CA 1
ATOM 1973 C C . LEU A 1 261 ? 1.344 4.628 -3.444 1.00 90.25 261 LEU A C 1
ATOM 1975 O O . LEU A 1 261 ? 2.169 5.300 -2.819 1.00 90.25 261 LEU A O 1
ATOM 1979 N N . ALA A 1 262 ? 0.089 4.438 -3.045 1.00 88.25 262 ALA A N 1
ATOM 1980 C CA . ALA A 1 262 ? -0.481 4.907 -1.792 1.00 88.25 262 ALA A CA 1
ATOM 1981 C C . ALA A 1 262 ? -1.538 3.898 -1.313 1.00 88.25 262 ALA A C 1
ATOM 1983 O O . ALA A 1 262 ? -2.415 3.496 -2.080 1.00 88.25 262 ALA A O 1
ATOM 1984 N N . ASN A 1 263 ? -1.429 3.453 -0.062 1.00 89.06 263 ASN A N 1
ATOM 1985 C CA . ASN A 1 263 ? -2.297 2.425 0.499 1.00 89.06 263 ASN A CA 1
ATOM 1986 C C . ASN A 1 263 ? -3.537 3.021 1.199 1.00 89.06 263 ASN A C 1
ATOM 1988 O O . ASN A 1 263 ? -3.630 4.226 1.453 1.00 89.06 263 ASN A O 1
ATOM 1992 N N . SER A 1 264 ? -4.500 2.164 1.547 1.00 91.94 264 SER A N 1
ATOM 1993 C CA . SER A 1 264 ? -5.744 2.599 2.201 1.00 91.94 264 SER A CA 1
ATOM 1994 C C . SER A 1 264 ? -5.677 2.782 3.724 1.00 91.94 264 SER A C 1
ATOM 1996 O O . SER A 1 264 ? -6.690 3.147 4.320 1.00 91.94 264 SER A O 1
ATOM 1998 N N . THR A 1 265 ? -4.528 2.546 4.369 1.00 91.31 265 THR A N 1
ATOM 1999 C CA . THR A 1 265 ? -4.425 2.486 5.845 1.00 91.31 265 THR A CA 1
ATOM 2000 C C . THR A 1 265 ? -3.382 3.410 6.476 1.00 91.31 265 THR A C 1
ATOM 2002 O O . THR A 1 265 ? -3.442 3.677 7.673 1.00 91.31 265 THR A O 1
ATOM 2005 N N . MET A 1 266 ? -2.397 3.862 5.712 1.00 88.50 266 MET A N 1
ATOM 2006 C CA . MET A 1 266 ? -1.265 4.692 6.133 1.00 88.50 266 MET A CA 1
ATOM 2007 C C . MET A 1 266 ? -1.119 5.932 5.248 1.00 88.50 266 MET A C 1
ATOM 2009 O O . MET A 1 266 ? -0.591 6.942 5.704 1.00 88.50 266 MET A O 1
ATOM 2013 N N . GLU A 1 267 ? -1.601 5.862 4.006 1.00 86.94 267 GLU A N 1
ATOM 2014 C CA . GLU A 1 267 ? -1.526 6.933 3.013 1.00 86.94 267 GLU A CA 1
ATOM 2015 C C . GLU A 1 267 ? -2.910 7.470 2.589 1.00 86.94 267 GLU A C 1
ATOM 2017 O O . GLU A 1 267 ? -3.029 8.240 1.635 1.00 86.94 267 GLU A O 1
ATOM 2022 N N . THR A 1 268 ? -3.959 7.065 3.312 1.00 83.81 268 THR A N 1
ATOM 2023 C CA . THR A 1 268 ? -5.379 7.252 2.990 1.00 83.81 268 THR A CA 1
ATOM 2024 C C . THR A 1 268 ? -5.718 8.645 2.468 1.00 83.81 268 THR A C 1
ATOM 2026 O O . THR A 1 268 ? -6.154 8.781 1.324 1.00 83.81 268 THR A O 1
ATOM 2029 N N . ASP A 1 269 ? -5.458 9.675 3.272 1.00 81.75 269 ASP A N 1
ATOM 2030 C CA . ASP A 1 269 ? -5.964 11.030 3.029 1.00 81.75 269 ASP A CA 1
ATOM 2031 C C . ASP A 1 269 ? -5.176 11.789 1.951 1.00 81.75 269 ASP A C 1
ATOM 2033 O O . ASP A 1 269 ? -5.590 12.863 1.522 1.00 81.75 269 ASP A O 1
ATOM 2037 N N . PHE A 1 270 ? -4.043 11.248 1.481 1.00 78.25 270 PHE A N 1
ATOM 2038 C CA . PHE A 1 270 ? -3.246 11.893 0.436 1.00 78.25 270 PHE A CA 1
ATOM 2039 C C . PHE A 1 270 ? -3.334 11.221 -0.929 1.00 78.25 270 PHE A C 1
ATOM 2041 O O . PHE A 1 270 ? -2.779 11.763 -1.888 1.00 78.25 270 PHE A O 1
ATOM 2048 N N . GLN A 1 271 ? -4.048 10.095 -1.054 1.00 77.88 271 GLN A N 1
ATOM 2049 C CA . GLN A 1 271 ? -4.220 9.384 -2.329 1.00 77.88 271 GLN A CA 1
ATOM 2050 C C . GLN A 1 271 ? -4.719 10.293 -3.461 1.00 77.88 271 GLN A C 1
ATOM 2052 O O . GLN A 1 271 ? -4.469 9.993 -4.621 1.00 77.88 271 GLN A O 1
ATOM 2057 N N . LEU A 1 272 ? -5.409 11.393 -3.141 1.00 68.38 272 LEU A N 1
ATOM 2058 C CA . LEU A 1 272 ? -5.966 12.347 -4.104 1.00 68.38 272 LEU A CA 1
ATOM 2059 C C . LEU A 1 272 ? -5.328 13.733 -4.070 1.00 68.38 272 LEU A C 1
ATOM 2061 O O . LEU A 1 272 ? -5.686 14.567 -4.902 1.00 68.38 272 LEU A O 1
ATOM 2065 N N . THR A 1 273 ? -4.411 14.005 -3.140 1.00 62.50 273 THR A N 1
ATOM 2066 C CA . THR A 1 273 ? -3.793 15.331 -3.037 1.00 62.50 273 THR A CA 1
ATOM 2067 C C . THR A 1 273 ? -3.037 15.619 -4.339 1.00 62.50 273 THR A C 1
ATOM 2069 O O . THR A 1 273 ? -2.208 14.817 -4.748 1.00 62.50 273 THR A O 1
ATOM 2072 N N . PRO A 1 274 ? -3.277 16.724 -5.049 1.00 54.94 274 PRO A N 1
ATOM 2073 C CA . PRO A 1 274 ? -2.444 17.061 -6.197 1.00 54.94 274 PRO A CA 1
ATOM 2074 C C . PRO A 1 274 ? -1.015 17.362 -5.717 1.00 54.94 274 PRO A C 1
ATOM 2076 O O . PRO A 1 274 ? -0.833 18.168 -4.802 1.00 54.94 274 PRO A O 1
ATOM 2079 N N . THR A 1 275 ? 0.017 16.753 -6.310 1.00 53.69 275 THR A N 1
ATOM 2080 C CA . THR A 1 275 ? 1.378 17.290 -6.131 1.00 53.69 275 THR A CA 1
ATOM 2081 C C . THR A 1 275 ? 1.471 18.660 -6.793 1.00 53.69 275 THR A C 1
ATOM 2083 O O . THR A 1 275 ? 0.860 18.903 -7.833 1.00 53.69 275 THR A O 1
ATOM 2086 N N . ALA A 1 276 ? 2.315 19.542 -6.250 1.00 46.06 276 ALA A N 1
ATOM 2087 C CA . ALA A 1 276 ? 2.618 20.853 -6.833 1.00 46.06 276 ALA A CA 1
ATOM 2088 C C . ALA A 1 276 ? 3.165 20.802 -8.282 1.00 46.06 276 ALA A C 1
ATOM 2090 O O . ALA A 1 276 ? 3.336 21.849 -8.900 1.00 46.06 276 ALA A O 1
ATOM 2091 N N . ASN A 1 277 ? 3.428 19.610 -8.830 1.00 48.34 277 ASN A N 1
ATOM 2092 C CA . ASN A 1 277 ? 4.070 19.418 -10.127 1.00 48.34 277 ASN A CA 1
ATOM 2093 C C . ASN A 1 277 ? 3.141 18.863 -11.212 1.00 48.34 277 ASN A C 1
ATOM 2095 O O . ASN A 1 277 ? 3.600 18.678 -12.338 1.00 48.34 277 ASN A O 1
ATOM 2099 N N . ILE A 1 278 ? 1.851 18.634 -10.930 1.00 50.06 278 ILE A N 1
ATOM 2100 C CA . ILE A 1 278 ? 0.902 18.195 -11.960 1.00 50.06 278 ILE A CA 1
ATOM 2101 C C . ILE A 1 278 ? -0.406 18.986 -11.872 1.00 50.06 278 ILE A C 1
ATOM 2103 O O . ILE A 1 278 ? -1.290 18.707 -11.066 1.00 50.06 278 ILE A O 1
ATOM 2107 N N . ASN A 1 279 ? -0.547 19.977 -12.755 1.00 44.22 279 ASN A N 1
ATOM 2108 C CA . ASN A 1 279 ? -1.821 20.655 -12.970 1.00 44.22 279 ASN A CA 1
ATOM 2109 C C . ASN A 1 279 ? -2.813 19.686 -13.635 1.00 44.22 279 ASN A C 1
ATOM 2111 O O . ASN A 1 279 ? -2.620 19.291 -14.783 1.00 44.22 279 ASN A O 1
ATOM 2115 N N . GLY A 1 280 ? -3.895 19.346 -12.928 1.00 49.66 280 GLY A N 1
ATOM 2116 C CA . GLY A 1 280 ? -5.090 18.726 -13.512 1.00 49.66 280 GLY A CA 1
ATOM 2117 C C . GLY A 1 280 ? -5.133 17.196 -13.575 1.00 49.66 280 GLY A C 1
ATOM 2118 O O . GLY A 1 280 ? -6.074 16.677 -14.167 1.00 49.66 280 GLY A O 1
ATOM 2119 N N . GLN A 1 281 ? -4.181 16.471 -12.976 1.00 54.72 281 GLN A N 1
ATOM 2120 C CA . GLN A 1 281 ? -4.256 15.005 -12.866 1.00 54.72 281 GLN A CA 1
ATOM 2121 C C . GLN A 1 281 ? -4.561 14.604 -11.415 1.00 54.72 281 GLN A C 1
ATOM 2123 O O . GLN A 1 281 ? -3.787 14.956 -10.521 1.00 54.72 281 GLN A O 1
ATOM 2128 N N . PRO A 1 282 ? -5.671 13.900 -11.141 1.00 50.94 282 PRO A N 1
ATOM 2129 C CA . PRO A 1 282 ? -5.922 13.362 -9.812 1.00 50.94 282 PRO A CA 1
ATOM 2130 C C . PRO A 1 282 ? -4.896 12.265 -9.470 1.00 50.94 282 PRO A C 1
ATOM 2132 O O . PRO A 1 282 ? -4.452 11.520 -10.340 1.00 50.94 282 PRO A O 1
ATOM 2135 N N . ALA A 1 283 ? -4.567 12.136 -8.182 1.00 59.59 283 ALA A N 1
ATOM 2136 C CA . ALA A 1 283 ? -3.938 10.944 -7.601 1.00 59.59 283 ALA A CA 1
ATOM 2137 C C . ALA A 1 283 ? -2.486 10.596 -7.995 1.00 59.59 283 ALA A C 1
ATOM 2139 O O . ALA A 1 283 ? -2.102 9.432 -7.973 1.00 59.59 283 ALA A O 1
ATOM 2140 N N . THR A 1 284 ? -1.628 11.565 -8.309 1.00 68.12 284 THR A N 1
ATOM 2141 C CA . THR A 1 284 ? -0.229 11.290 -8.703 1.00 68.12 284 THR A CA 1
ATOM 2142 C C . THR A 1 284 ? 0.756 11.357 -7.531 1.00 68.12 284 THR A C 1
ATOM 2144 O O . THR A 1 284 ? 1.809 11.991 -7.641 1.00 68.12 284 THR A O 1
ATOM 2147 N N . ASN A 1 285 ? 0.400 10.779 -6.385 1.00 77.31 285 ASN A N 1
ATOM 2148 C CA . ASN A 1 285 ? 1.205 10.861 -5.168 1.00 77.31 285 ASN A CA 1
ATOM 2149 C C . ASN A 1 285 ? 1.810 9.528 -4.777 1.00 77.31 285 ASN A C 1
ATOM 2151 O O . ASN A 1 285 ? 1.287 8.458 -5.061 1.00 77.31 285 ASN A O 1
ATOM 2155 N N . THR A 1 286 ? 2.889 9.620 -4.019 1.00 83.06 286 THR A N 1
ATOM 2156 C CA . THR A 1 286 ? 3.552 8.496 -3.371 1.00 83.06 286 THR A CA 1
ATOM 2157 C C . THR A 1 286 ? 4.139 8.985 -2.048 1.00 83.06 286 THR A C 1
ATOM 2159 O O . THR A 1 286 ? 4.224 10.193 -1.814 1.00 83.06 286 THR A O 1
ATOM 2162 N N . CYS A 1 287 ? 4.604 8.089 -1.178 1.00 81.12 287 CYS A N 1
ATOM 2163 C CA . CYS A 1 287 ? 5.330 8.492 0.029 1.00 81.12 287 CYS A CA 1
ATOM 2164 C C . CYS A 1 287 ? 6.517 9.425 -0.303 1.00 81.12 287 CYS A C 1
ATOM 2166 O O . CYS A 1 287 ? 6.761 10.407 0.400 1.00 81.12 287 CYS A O 1
ATOM 2168 N N . PHE A 1 288 ? 7.194 9.212 -1.438 1.00 85.12 288 PHE A N 1
ATOM 2169 C CA . PHE A 1 288 ? 8.308 10.055 -1.888 1.00 85.12 288 PHE A CA 1
ATOM 2170 C C . PHE A 1 288 ? 7.924 11.506 -2.177 1.00 85.12 288 PHE A C 1
ATOM 2172 O O . PHE A 1 288 ? 8.801 12.363 -2.117 1.00 85.12 288 PHE A O 1
ATOM 2179 N N . THR A 1 289 ? 6.644 11.808 -2.408 1.00 81.38 289 THR A N 1
ATOM 2180 C CA . THR A 1 289 ? 6.141 13.179 -2.546 1.00 81.38 289 THR A CA 1
ATOM 2181 C C . THR A 1 289 ? 6.438 14.001 -1.292 1.00 81.38 289 THR A C 1
ATOM 2183 O O . THR A 1 289 ? 7.035 15.073 -1.374 1.00 81.38 289 THR A O 1
ATOM 2186 N N . CYS A 1 290 ? 6.075 13.486 -0.115 1.00 77.06 290 CYS A N 1
ATOM 2187 C CA . CYS A 1 290 ? 6.316 14.168 1.157 1.00 77.0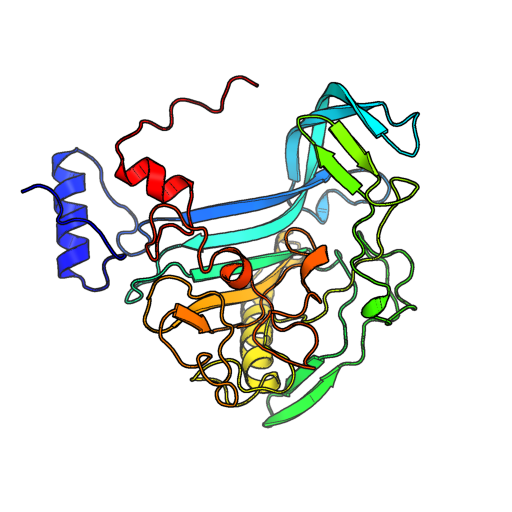6 290 CYS A CA 1
ATOM 2188 C C . CYS A 1 290 ? 7.773 14.027 1.620 1.00 77.06 290 CYS A C 1
ATOM 2190 O O . CYS A 1 290 ? 8.293 14.912 2.300 1.00 77.06 290 CYS A O 1
ATOM 2192 N N . HIS A 1 291 ? 8.443 12.946 1.213 1.00 78.38 291 HIS A N 1
ATOM 2193 C CA . HIS A 1 291 ? 9.834 12.648 1.553 1.00 78.38 291 HIS A CA 1
ATOM 2194 C C . HIS A 1 291 ? 10.866 13.219 0.556 1.00 78.38 291 HIS A C 1
ATOM 2196 O O . HIS A 1 291 ? 12.047 12.928 0.669 1.00 78.38 291 HIS A O 1
ATOM 2202 N N . GLY A 1 292 ? 10.479 14.053 -0.415 1.00 76.88 292 GLY A N 1
ATOM 2203 C CA . GLY A 1 292 ? 11.413 14.574 -1.428 1.00 76.88 292 GLY A CA 1
ATOM 2204 C C . GLY A 1 292 ? 12.446 15.586 -0.913 1.00 76.88 292 GLY A C 1
ATOM 2205 O O . GLY A 1 292 ? 13.535 15.707 -1.457 1.00 76.88 292 GLY A O 1
ATOM 2206 N N . ASN A 1 293 ? 12.115 16.337 0.140 1.00 67.44 293 ASN A N 1
ATOM 2207 C CA . ASN A 1 293 ? 12.965 17.425 0.653 1.00 67.44 293 ASN A CA 1
ATOM 2208 C C . ASN A 1 293 ? 13.146 17.407 2.177 1.00 67.44 293 ASN A C 1
ATOM 2210 O O . ASN A 1 293 ? 13.864 18.248 2.722 1.00 67.44 293 ASN A O 1
ATOM 2214 N N . THR A 1 294 ? 12.491 16.468 2.855 1.00 66.88 294 THR A N 1
ATOM 2215 C CA . THR A 1 294 ? 12.343 16.418 4.317 1.00 66.88 294 THR A CA 1
ATOM 2216 C C . THR A 1 294 ? 13.176 15.315 4.968 1.00 66.88 294 THR A C 1
ATOM 2218 O O . THR A 1 294 ? 13.154 15.191 6.187 1.00 66.88 294 THR A O 1
ATOM 2221 N N . LEU A 1 295 ? 13.913 14.523 4.179 1.00 67.94 295 LEU A N 1
ATOM 2222 C CA . LEU A 1 295 ? 14.756 13.451 4.708 1.00 67.94 295 LEU A CA 1
ATOM 2223 C C . LEU A 1 295 ? 15.949 14.000 5.481 1.00 67.94 295 LEU A C 1
ATOM 2225 O O . LEU A 1 295 ? 16.644 14.904 5.010 1.00 67.94 295 LEU A O 1
ATOM 2229 N N . ASP A 1 296 ? 16.227 13.362 6.611 1.00 59.97 296 ASP A N 1
ATOM 2230 C CA . ASP A 1 296 ? 17.449 13.540 7.379 1.00 59.97 296 ASP A CA 1
ATOM 2231 C C . ASP A 1 296 ? 17.998 12.158 7.787 1.00 59.97 296 ASP A C 1
ATOM 2233 O O . ASP A 1 296 ? 17.305 11.429 8.498 1.00 59.97 296 ASP A O 1
ATOM 2237 N N . PRO A 1 297 ? 19.193 11.748 7.314 1.00 61.50 297 PRO A N 1
ATOM 2238 C CA . PRO A 1 297 ? 20.057 12.447 6.365 1.00 61.50 297 PRO A CA 1
ATOM 2239 C C . PRO A 1 297 ? 19.481 12.418 4.940 1.00 61.50 297 PRO A C 1
ATOM 2241 O O . PRO A 1 297 ? 18.859 11.439 4.526 1.00 61.50 297 PRO A O 1
ATOM 2244 N N . LYS A 1 298 ? 19.755 13.461 4.140 1.00 70.44 298 LYS A N 1
ATOM 2245 C CA . LYS A 1 298 ? 19.351 13.579 2.718 1.00 70.44 298 LYS A CA 1
ATOM 2246 C C . LYS A 1 298 ? 20.062 12.559 1.817 1.00 70.44 298 LYS A C 1
ATOM 2248 O O . LYS A 1 298 ? 20.949 12.899 1.038 1.00 70.44 298 LYS A O 1
ATOM 2253 N N . THR A 1 299 ? 19.692 11.294 1.946 1.00 69.38 299 THR A N 1
ATOM 2254 C CA . THR A 1 299 ? 20.310 10.140 1.284 1.00 69.38 299 THR A CA 1
ATOM 2255 C C . THR A 1 299 ? 19.229 9.138 0.857 1.00 69.38 299 THR A C 1
ATOM 2257 O O . THR A 1 299 ? 18.126 9.174 1.406 1.00 69.38 299 THR A O 1
ATOM 2260 N N . PRO A 1 300 ? 19.508 8.213 -0.082 1.00 65.25 300 PRO A N 1
ATOM 2261 C CA . PRO A 1 300 ? 18.541 7.197 -0.512 1.00 65.25 300 PRO A CA 1
ATOM 2262 C C . PRO A 1 300 ? 18.067 6.266 0.616 1.00 65.25 300 PRO A C 1
ATOM 2264 O O . PRO A 1 300 ? 16.990 5.688 0.517 1.00 65.25 300 PRO A O 1
ATOM 2267 N N . PHE A 1 301 ? 18.845 6.126 1.693 1.00 66.69 301 PHE A N 1
ATOM 2268 C CA . PHE A 1 301 ? 18.465 5.349 2.876 1.00 66.69 301 PHE A CA 1
ATOM 2269 C C . PHE A 1 301 ? 17.834 6.190 3.994 1.00 66.69 301 PHE A C 1
ATOM 2271 O O . PHE A 1 301 ? 17.314 5.617 4.946 1.00 66.69 301 PHE A O 1
ATOM 2278 N N . GLY A 1 302 ? 17.825 7.524 3.877 1.00 62.91 302 GLY A N 1
ATOM 2279 C CA . GLY A 1 302 ? 17.165 8.427 4.830 1.00 62.91 302 GLY A CA 1
ATOM 2280 C C . GLY A 1 302 ? 15.645 8.254 4.883 1.00 62.91 302 GLY A C 1
ATOM 2281 O O . GLY A 1 302 ? 15.006 8.710 5.823 1.00 62.91 302 GLY A O 1
ATOM 2282 N N . LEU A 1 303 ? 15.069 7.542 3.906 1.00 69.12 303 LEU A N 1
ATOM 2283 C CA . LEU A 1 303 ? 13.688 7.052 3.947 1.00 69.12 303 LEU A CA 1
ATOM 2284 C C . LEU A 1 303 ? 13.411 6.152 5.159 1.00 69.12 303 LEU A C 1
ATOM 2286 O O . LEU A 1 303 ? 12.267 6.057 5.592 1.00 69.12 303 LEU A O 1
ATOM 2290 N N . SER A 1 304 ? 14.447 5.496 5.688 1.00 68.31 304 SER A N 1
ATOM 2291 C CA . SER A 1 304 ? 14.372 4.684 6.893 1.00 68.31 304 SER A CA 1
ATOM 2292 C C . SER A 1 304 ? 14.907 5.466 8.089 1.00 68.31 304 SER A C 1
ATOM 2294 O O . SER A 1 304 ? 16.109 5.747 8.191 1.00 68.31 304 SER A O 1
ATOM 2296 N N . HIS A 1 305 ? 14.020 5.777 9.037 1.00 66.06 305 HIS A N 1
ATOM 2297 C CA . HIS A 1 305 ? 14.426 6.391 10.304 1.00 66.06 305 HIS A CA 1
ATOM 2298 C C . HIS A 1 305 ? 15.311 5.427 11.116 1.00 66.06 305 HIS A C 1
ATOM 2300 O O . HIS A 1 305 ? 16.283 5.842 11.736 1.00 66.06 305 HIS A O 1
ATOM 2306 N N . ILE A 1 306 ? 15.045 4.117 11.034 1.00 65.56 306 ILE A N 1
ATOM 2307 C CA . ILE A 1 306 ? 15.807 3.087 11.754 1.00 65.56 306 ILE A CA 1
ATOM 2308 C C . ILE A 1 306 ? 17.219 2.935 11.180 1.00 65.56 306 ILE A C 1
ATOM 2310 O O . ILE A 1 306 ? 18.190 2.835 11.930 1.00 65.56 306 ILE A O 1
ATOM 2314 N N . PHE A 1 307 ? 17.360 2.899 9.853 1.00 65.31 307 PHE A N 1
ATOM 2315 C CA . PHE A 1 307 ? 18.663 2.687 9.226 1.00 65.31 307 PHE A CA 1
ATOM 2316 C C . PHE A 1 307 ? 19.612 3.865 9.462 1.00 65.31 307 PHE A C 1
ATOM 2318 O O . PHE A 1 307 ? 20.803 3.665 9.708 1.00 65.31 307 PHE A O 1
ATOM 2325 N N . SER A 1 308 ? 19.070 5.081 9.452 1.00 62.84 308 SER A N 1
ATOM 2326 C CA . SER A 1 308 ? 19.814 6.297 9.782 1.00 62.84 308 SER A CA 1
ATOM 2327 C C . SER A 1 308 ? 20.384 6.235 11.207 1.00 62.84 308 SER A C 1
ATOM 2329 O O . SER A 1 308 ? 21.565 6.522 11.410 1.00 62.84 308 SER A O 1
ATOM 2331 N N . ASP A 1 309 ? 19.601 5.745 12.172 1.00 61.16 309 ASP A N 1
ATOM 2332 C CA . ASP A 1 309 ? 20.054 5.540 13.554 1.00 61.16 309 ASP A CA 1
ATOM 2333 C C . ASP A 1 309 ? 21.109 4.430 13.683 1.00 61.16 309 ASP A C 1
ATOM 2335 O O . ASP A 1 309 ? 22.078 4.573 14.436 1.00 61.16 309 ASP A O 1
ATOM 2339 N N . LEU A 1 310 ? 20.963 3.333 12.927 1.00 59.88 310 LEU A N 1
ATOM 2340 C CA . LEU A 1 310 ? 21.937 2.234 12.911 1.00 59.88 310 LEU A CA 1
ATOM 2341 C C . LEU A 1 310 ? 23.314 2.692 12.406 1.00 59.88 310 LEU A C 1
ATOM 2343 O O . LEU A 1 310 ? 24.334 2.290 12.969 1.00 59.88 310 LEU A O 1
ATOM 2347 N N . LEU A 1 311 ? 23.362 3.551 11.381 1.00 59.47 311 LEU A N 1
ATOM 2348 C CA . LEU A 1 311 ? 24.617 4.107 10.858 1.00 59.47 311 LEU A CA 1
ATOM 2349 C C . LEU A 1 311 ? 25.349 4.988 11.876 1.00 59.47 311 LEU A C 1
ATOM 2351 O O . LEU A 1 311 ? 26.580 5.025 11.879 1.00 59.47 311 LEU A O 1
ATOM 2355 N N . ASN A 1 312 ? 24.610 5.651 12.765 1.00 57.16 312 ASN A N 1
ATOM 2356 C CA . ASN A 1 312 ? 25.179 6.483 13.823 1.00 57.16 312 ASN A CA 1
ATOM 2357 C C . ASN A 1 312 ? 25.746 5.665 14.998 1.00 57.16 312 ASN A C 1
ATOM 2359 O O . ASN A 1 312 ? 26.244 6.242 15.964 1.00 57.16 312 ASN A O 1
ATOM 2363 N N . GLY A 1 313 ? 25.683 4.326 14.946 1.00 44.28 313 GLY A N 1
ATOM 2364 C CA . GLY A 1 313 ? 26.176 3.454 16.016 1.00 44.28 313 GLY A CA 1
ATOM 2365 C C . GLY A 1 313 ? 25.391 3.597 17.322 1.00 44.28 313 GLY A C 1
ATOM 2366 O O . GLY A 1 313 ? 25.856 3.166 18.379 1.00 44.28 313 GLY A O 1
ATOM 2367 N N . VAL A 1 314 ? 24.204 4.207 17.263 1.00 43.81 314 VAL A N 1
ATOM 2368 C CA . VAL A 1 314 ? 23.318 4.336 18.413 1.00 43.81 314 VAL A CA 1
ATOM 2369 C C . VAL A 1 314 ? 22.758 2.946 18.686 1.00 43.81 314 VAL A C 1
ATOM 2371 O O . VAL A 1 314 ? 22.049 2.372 17.859 1.00 43.81 314 VAL A O 1
ATOM 2374 N N . GLN A 1 315 ? 23.094 2.369 19.844 1.00 41.56 315 GLN A N 1
ATOM 2375 C CA . GLN A 1 315 ? 22.372 1.192 20.316 1.00 41.56 315 GLN A CA 1
ATOM 2376 C C . GLN A 1 315 ? 20.888 1.553 20.333 1.00 41.56 315 GLN A C 1
ATOM 2378 O O . GLN A 1 315 ? 20.508 2.512 21.005 1.00 41.56 315 GLN A O 1
ATOM 2383 N N . GLN A 1 316 ? 20.068 0.774 19.621 1.00 43.06 316 GLN A N 1
ATOM 2384 C CA . GLN A 1 316 ? 18.608 0.764 19.742 1.00 43.06 316 GLN A CA 1
ATOM 2385 C C . GLN A 1 316 ? 18.268 0.261 21.157 1.00 43.06 316 GLN A C 1
ATOM 2387 O O . GLN A 1 316 ? 17.839 -0.872 21.380 1.00 43.06 316 GLN A O 1
ATOM 2392 N N . ASN A 1 317 ? 18.592 1.075 22.158 1.00 40.19 317 ASN A N 1
ATOM 2393 C CA . ASN A 1 317 ? 18.313 0.821 23.549 1.00 40.19 317 ASN A CA 1
ATOM 2394 C C . ASN A 1 317 ? 16.814 0.911 23.688 1.00 40.19 317 ASN A C 1
ATOM 2396 O O . ASN A 1 317 ? 16.314 2.023 23.717 1.00 40.19 317 ASN A O 1
ATOM 2400 N N . LYS A 1 318 ? 16.193 -0.276 23.776 1.00 39.06 318 LYS A N 1
ATOM 2401 C CA . LYS A 1 318 ? 14.871 -0.600 24.322 1.00 39.06 318 LYS A CA 1
ATOM 2402 C C . LYS A 1 318 ? 13.782 0.354 23.851 1.00 39.06 318 LYS A C 1
ATOM 2404 O O . LYS A 1 318 ? 13.854 1.539 24.136 1.00 39.06 318 LYS A O 1
ATOM 2409 N N . GLN A 1 319 ? 12.720 -0.198 23.249 1.00 32.47 319 GLN A N 1
ATOM 2410 C CA . GLN A 1 319 ? 11.412 0.470 23.198 1.00 32.47 319 GLN A CA 1
ATOM 2411 C C . GLN A 1 319 ? 11.300 1.437 24.376 1.00 32.47 319 GLN A C 1
ATOM 2413 O O . GLN A 1 319 ? 11.520 0.958 25.505 1.00 32.47 319 GLN A O 1
ATOM 2418 N N . PRO A 1 320 ? 11.076 2.748 24.151 1.00 28.27 320 PRO A N 1
ATOM 2419 C CA . PRO A 1 320 ? 10.871 3.646 25.268 1.00 28.27 320 PRO A CA 1
ATOM 2420 C C . PRO A 1 320 ? 9.898 2.930 26.192 1.00 28.27 320 PRO A C 1
ATOM 2422 O O . PRO A 1 320 ? 8.880 2.390 25.744 1.00 28.27 320 PRO A O 1
ATOM 2425 N N . LYS A 1 321 ? 10.286 2.777 27.462 1.00 34.78 321 LYS A N 1
ATOM 2426 C CA . LYS A 1 321 ? 9.297 2.463 28.479 1.00 34.78 321 LYS A CA 1
ATOM 2427 C C . LYS A 1 321 ? 8.327 3.637 28.413 1.00 34.78 321 LYS A C 1
ATOM 2429 O O . LYS A 1 321 ? 8.665 4.699 28.915 1.00 34.78 321 LYS A O 1
ATOM 2434 N N . LYS A 1 322 ? 7.269 3.373 27.649 1.00 39.44 322 LYS A N 1
ATOM 2435 C CA . LYS A 1 322 ? 5.972 4.013 27.496 1.00 39.44 322 LYS A CA 1
ATOM 2436 C C . LYS A 1 322 ? 5.824 5.366 28.162 1.00 39.44 322 LYS A C 1
ATOM 2438 O O . LYS A 1 322 ? 5.898 5.399 29.410 1.00 39.44 322 LYS A O 1
#

Radius of gyration: 21.06 Å; chains: 1; bounding box: 62×46×55 Å

pLDDT: mean 84.8, std 15.14, range [28.27, 98.38]

Secondary structure (DSSP, 8-state):
-------S---SHHHHHHHHHHHHHTT---S-TT---EEEEEEEEE--TT--GGGS-EEEEEEEEEE--SSSEEEEEEEEEEEEEEEEEEEEEE-TT-SSEEEEEEEETTS-PBPPEEEE-TTS-EEEEPP--SS-BTTBS-TT---GGGSS---EEEETTEEEESSSS-------BSSTT-PPSSS--SSS-SSHHHHHHHHHHHHHHHHTTS-TT-GGGGEEEEEEEEEGGGPPP-SPBP-TTSTTTTSTT-EEESTT---TTTSGGGTTPPPTT-TT-TT---HHHHTSS--SS-STTTT-HHHHHHHTT-----S---